Protein AF-A0A960XLZ8-F1 (afdb_monomer)

Radius of gyration: 23.91 Å; Cα contacts (8 Å, |Δi|>4): 754; chains: 1; bounding box: 74×66×58 Å

Nearest PDB structures (foldseek):
  7px8-assembly1_C  TM=4.935E-01  e=8.554E-04  Sus scrofa domesticus
  5c2v-assembly1_B  TM=5.092E-01  e=7.680E-04  Candidatus Kuenenia stuttgartensis
  7px8-assembly1_A  TM=4.301E-01  e=1.182E-03  Sus scrofa domesticus
  9dtq-assembly1_B  TM=4.107E-01  e=1.951E-02  Homo sapiens
  8qcb-assembly1_D  TM=5.515E-01  e=1.537E+00  Saccharomyces cerevisiae

Sequence (310 aa):
MVTKGRYPTGHTGFRRVPVRTCLVIGVGLAGFMADGGVGEVEAFGPEQAMAVETQVTSGPGGRILTNMGVWSPDGEWIVYDVRSDPAGSVFDGTQIARVNVRTREVQGLYESRDGACCGVATYHPLRDRVVFIHGPEHPTADWSYAAAHRRGVWVDVGNASVAVNLDARDLTSPFTPGALRGGSHVHVYSPDGGMLSFTYEDDVLGRFAAAGPDHDLNQRNVGVSVPCGPVRVSPDHPRNHSGEWFTVLVTRTTSQPRPGSDDIIRACEEGWVGTNGYVRPDGTRQQRALAFQGTVLTQDGRAVTEVFMV

Structure (mmCIF, N/CA/C/O backbone):
data_AF-A0A960XLZ8-F1
#
_entry.id   AF-A0A960XLZ8-F1
#
loop_
_atom_site.group_PDB
_atom_site.id
_atom_site.type_symbol
_atom_site.label_atom_id
_atom_site.label_alt_id
_atom_site.label_comp_id
_atom_site.label_asym_id
_atom_site.label_entity_id
_atom_site.label_seq_id
_atom_site.pdbx_PDB_ins_code
_atom_site.Cartn_x
_atom_site.Cartn_y
_atom_site.Cartn_z
_atom_site.occupancy
_atom_site.B_iso_or_equiv
_atom_site.auth_seq_id
_atom_site.auth_comp_id
_atom_site.auth_asym_id
_atom_site.auth_atom_id
_atom_site.pdbx_PDB_model_num
ATOM 1 N N . MET A 1 1 ? -35.371 14.256 -35.757 1.00 25.06 1 MET A N 1
ATOM 2 C CA . MET A 1 1 ? -35.320 15.458 -36.617 1.00 25.06 1 MET A CA 1
ATOM 3 C C . MET A 1 1 ? -35.419 16.666 -35.688 1.00 25.06 1 MET A C 1
ATOM 5 O O . MET A 1 1 ? -36.387 16.697 -34.953 1.00 25.06 1 MET A O 1
ATOM 9 N N . VAL A 1 2 ? -34.356 17.496 -35.634 1.00 24.31 2 VAL A N 1
ATOM 10 C CA . VAL A 1 2 ? -34.231 18.934 -35.238 1.00 24.31 2 VAL A CA 1
ATOM 11 C C . VAL A 1 2 ? -35.217 19.444 -34.151 1.00 24.31 2 VAL A C 1
ATOM 13 O O . VAL A 1 2 ? -36.415 19.321 -34.318 1.00 24.31 2 VAL A O 1
ATOM 16 N N . THR A 1 3 ? -34.808 20.041 -33.022 1.00 23.88 3 THR A N 1
ATOM 17 C CA . THR A 1 3 ? -34.285 21.425 -32.956 1.00 23.88 3 THR A CA 1
ATOM 18 C C . THR A 1 3 ? -33.714 21.817 -31.587 1.00 23.88 3 THR A C 1
ATOM 20 O O . THR A 1 3 ? -34.293 21.533 -30.544 1.00 23.88 3 THR A O 1
ATOM 23 N N . LYS A 1 4 ? -32.615 22.587 -31.642 1.00 26.73 4 LYS A N 1
ATOM 24 C CA . LYS A 1 4 ? -32.086 23.483 -30.599 1.00 26.73 4 LYS A CA 1
ATOM 25 C C . LYS A 1 4 ? -33.107 24.569 -30.221 1.00 26.73 4 LYS A C 1
ATOM 27 O O . LYS A 1 4 ? -33.692 25.177 -31.111 1.00 26.73 4 LYS A O 1
ATOM 32 N N . GLY A 1 5 ? -33.175 24.908 -28.934 1.00 23.47 5 GLY A N 1
ATOM 33 C CA . GLY A 1 5 ? -33.724 26.166 -28.415 1.00 23.47 5 GLY A CA 1
ATOM 34 C C . GLY A 1 5 ? -32.698 26.853 -27.508 1.00 23.47 5 GLY A C 1
ATOM 35 O O . GLY A 1 5 ? -31.975 26.181 -26.777 1.00 23.47 5 GLY A O 1
ATOM 36 N N . ARG A 1 6 ? -32.582 28.182 -27.605 1.00 24.02 6 ARG A N 1
ATOM 37 C CA . ARG A 1 6 ? -31.581 29.031 -26.934 1.00 24.02 6 ARG A CA 1
ATOM 38 C C . ARG A 1 6 ? -32.282 30.062 -26.030 1.00 24.02 6 ARG A C 1
ATOM 40 O O . ARG A 1 6 ? -33.241 30.671 -26.487 1.00 24.02 6 ARG A O 1
ATOM 47 N N . TYR A 1 7 ? -31.651 30.313 -24.870 1.00 28.20 7 TYR A N 1
ATOM 48 C CA . TYR A 1 7 ? -31.674 31.510 -23.988 1.00 28.20 7 TYR A CA 1
ATOM 49 C C . TYR A 1 7 ? -32.925 31.794 -23.118 1.00 28.20 7 TYR A C 1
ATOM 51 O O . TYR A 1 7 ? -34.007 31.380 -23.516 1.00 28.20 7 TYR A O 1
ATOM 59 N N . PRO A 1 8 ? -32.809 32.482 -21.942 1.00 32.25 8 PRO A N 1
ATOM 60 C CA . PRO A 1 8 ? -31.842 33.555 -21.643 1.00 32.25 8 PRO A CA 1
ATOM 61 C C . PRO A 1 8 ? -31.127 33.577 -20.271 1.00 32.25 8 PRO A C 1
ATOM 63 O O . PRO A 1 8 ? -31.418 32.844 -19.334 1.00 32.25 8 PRO A O 1
ATOM 66 N N . THR A 1 9 ? -30.141 34.476 -20.227 1.00 34.72 9 THR A N 1
ATOM 67 C CA . THR A 1 9 ? -29.293 34.926 -19.116 1.00 34.72 9 THR A CA 1
ATOM 68 C C . THR A 1 9 ? -30.073 35.634 -18.007 1.00 34.72 9 THR A C 1
ATOM 70 O O . THR A 1 9 ? -30.822 36.569 -18.287 1.00 34.72 9 THR A O 1
ATOM 73 N N . GLY A 1 10 ? -29.809 35.270 -16.751 1.00 26.00 10 GLY A N 1
ATOM 74 C CA . GLY A 1 10 ? -30.270 35.985 -15.562 1.00 26.00 10 GLY A CA 1
ATOM 75 C C . GLY A 1 10 ? -29.223 35.911 -14.451 1.00 26.00 10 GLY A C 1
ATOM 76 O O . GLY A 1 10 ? -28.691 34.843 -14.162 1.00 26.00 10 GLY A O 1
ATOM 77 N N . HIS A 1 11 ? -28.894 37.067 -13.881 1.00 31.14 11 HIS A N 1
ATOM 78 C CA . HIS A 1 11 ? -27.939 37.249 -12.794 1.00 31.14 11 HIS A CA 1
ATOM 79 C C . HIS A 1 11 ? -28.276 36.409 -11.555 1.00 31.14 11 HIS A C 1
ATOM 81 O O . HIS A 1 11 ? -29.372 36.519 -11.012 1.00 31.14 11 HIS A O 1
ATOM 87 N N . THR A 1 12 ? -27.288 35.693 -11.018 1.00 27.23 12 THR A N 1
ATOM 88 C CA . THR A 1 12 ? -27.299 35.236 -9.623 1.00 27.23 12 THR A CA 1
ATOM 89 C C . THR A 1 12 ? -25.954 35.548 -8.988 1.00 27.23 12 THR A C 1
ATOM 91 O O . THR A 1 12 ? -24.918 35.028 -9.403 1.00 27.23 12 THR A O 1
ATOM 94 N N . GLY A 1 13 ? -25.971 36.431 -7.989 1.00 24.86 13 GLY A N 1
ATOM 95 C CA . GLY A 1 13 ? -24.827 36.685 -7.127 1.00 24.86 13 GLY A CA 1
ATOM 96 C C . GLY A 1 13 ? -24.427 35.404 -6.402 1.00 24.86 13 GLY A C 1
ATOM 97 O O . GLY A 1 13 ? -25.244 34.774 -5.731 1.00 24.86 13 GLY A O 1
ATOM 98 N N . PHE A 1 14 ? -23.164 35.013 -6.539 1.00 22.25 14 PHE A N 1
ATOM 99 C CA . PHE A 1 14 ? -22.608 33.886 -5.807 1.00 22.25 14 PHE A CA 1
ATOM 100 C C . PHE A 1 14 ? -22.450 34.267 -4.332 1.00 22.25 14 PHE A C 1
ATOM 102 O O . PHE A 1 14 ? -21.520 34.977 -3.950 1.00 22.25 14 PHE A O 1
ATOM 109 N N . ARG A 1 15 ? -23.350 33.771 -3.479 1.00 23.59 15 ARG A N 1
ATOM 110 C CA . ARG A 1 15 ? -23.060 33.615 -2.050 1.00 23.59 15 ARG A CA 1
ATOM 111 C C . ARG A 1 15 ? -22.129 32.413 -1.893 1.00 23.59 15 ARG A C 1
ATOM 113 O O . ARG A 1 15 ? -22.510 31.294 -2.224 1.00 23.59 15 ARG A O 1
ATOM 120 N N . ARG A 1 16 ? -20.921 32.634 -1.363 1.00 22.44 16 ARG A N 1
ATOM 121 C CA . ARG A 1 16 ? -20.072 31.556 -0.833 1.00 22.44 16 ARG A CA 1
ATOM 122 C C . ARG A 1 16 ? -20.819 30.874 0.314 1.00 22.44 16 ARG A C 1
ATOM 124 O O . ARG A 1 16 ? -21.018 31.482 1.362 1.00 22.44 16 ARG A O 1
ATOM 131 N N . VAL A 1 17 ? -21.215 29.623 0.111 1.00 24.52 17 VAL A N 1
ATOM 132 C CA . VAL A 1 17 ? -21.598 28.711 1.192 1.00 24.52 17 VAL A CA 1
ATOM 133 C C . VAL A 1 17 ? -20.309 28.021 1.659 1.00 24.52 17 VAL A C 1
ATOM 135 O O . VAL A 1 17 ? -19.602 27.469 0.815 1.00 24.52 17 VAL A O 1
ATOM 138 N N . PRO A 1 18 ? -19.935 28.076 2.949 1.00 25.28 18 PRO A N 1
ATOM 139 C CA . PRO A 1 18 ? -18.777 27.340 3.441 1.00 25.28 18 PRO A CA 1
ATOM 140 C C . PRO A 1 18 ? -19.060 25.836 3.346 1.00 25.28 18 PRO A C 1
ATOM 142 O O . PRO A 1 18 ? -19.982 25.331 3.985 1.00 25.28 18 PRO A O 1
ATOM 145 N N . VAL A 1 19 ? -18.271 25.127 2.538 1.00 27.30 19 VAL A N 1
ATOM 146 C CA . VAL A 1 19 ? -18.329 23.666 2.419 1.00 27.30 19 VAL A CA 1
ATOM 147 C C . VAL A 1 19 ? -17.777 23.068 3.715 1.00 27.30 19 VAL A C 1
ATOM 149 O O . VAL A 1 19 ? -16.572 23.083 3.958 1.00 27.30 19 VAL A O 1
ATOM 152 N N . ARG A 1 20 ? -18.667 22.581 4.583 1.00 34.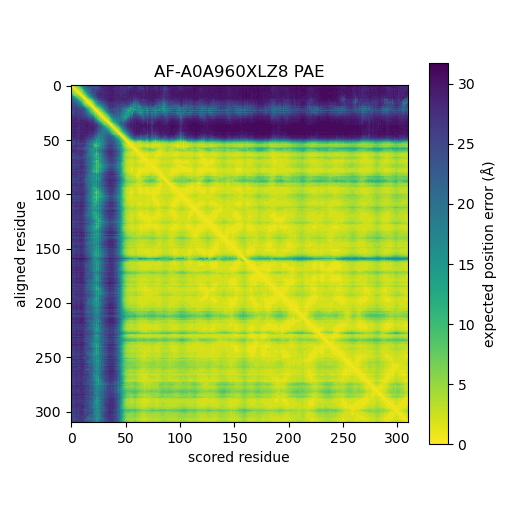19 20 ARG A N 1
ATOM 153 C CA . ARG A 1 20 ? -18.315 21.644 5.658 1.00 34.19 20 ARG A CA 1
ATOM 154 C C . ARG A 1 20 ? -18.283 20.258 5.026 1.00 34.19 20 ARG A C 1
ATOM 156 O O . ARG A 1 20 ? -19.268 19.856 4.420 1.00 34.19 20 ARG A O 1
ATOM 163 N N . THR A 1 21 ? -17.148 19.578 5.111 1.00 38.94 21 THR A N 1
ATOM 164 C CA . THR A 1 21 ? -16.956 18.270 4.467 1.00 38.94 21 THR A CA 1
ATOM 165 C C . THR A 1 21 ? -17.162 17.177 5.497 1.00 38.94 21 THR A C 1
ATOM 167 O O . THR A 1 21 ? -16.661 17.284 6.617 1.00 38.94 21 THR A O 1
ATOM 170 N N . CYS A 1 22 ? -17.940 16.164 5.131 1.00 37.62 22 CYS A N 1
ATOM 171 C CA . CYS A 1 22 ? -18.462 15.150 6.037 1.00 37.62 22 CYS A CA 1
ATOM 172 C C . CYS A 1 22 ? -18.197 13.761 5.457 1.00 37.62 22 CYS A C 1
ATOM 174 O O . CYS A 1 22 ? -18.314 13.573 4.248 1.00 37.62 22 CYS A O 1
ATOM 176 N N . LEU A 1 23 ? -17.882 12.790 6.318 1.00 38.59 23 LEU A N 1
ATOM 177 C CA . LEU A 1 23 ? -17.949 11.386 5.933 1.00 38.59 23 LEU A CA 1
ATOM 178 C C . LEU A 1 23 ? -19.404 10.911 6.020 1.00 38.59 23 LEU A C 1
ATOM 180 O O . LEU A 1 23 ? -20.055 11.075 7.056 1.00 38.59 23 LEU A O 1
ATOM 184 N N . VAL A 1 24 ? -19.872 10.331 4.922 1.00 40.22 24 VAL A N 1
ATOM 185 C CA . VAL A 1 24 ? -21.252 9.927 4.660 1.00 40.22 24 VAL A CA 1
ATOM 186 C C . VAL A 1 24 ? -21.293 8.411 4.527 1.00 40.22 24 VAL A C 1
ATOM 188 O O . VAL A 1 24 ? -20.592 7.855 3.684 1.00 40.22 24 VAL A O 1
ATOM 191 N N . ILE A 1 25 ? -22.086 7.733 5.358 1.00 40.25 25 ILE A N 1
ATOM 192 C CA . ILE A 1 25 ? -22.261 6.274 5.290 1.00 40.25 25 ILE A CA 1
ATOM 193 C C . ILE A 1 25 ? -23.756 5.963 5.258 1.00 40.25 25 ILE A C 1
ATOM 195 O O . ILE A 1 25 ? -24.519 6.455 6.093 1.00 40.25 25 ILE A O 1
ATOM 199 N N . GLY A 1 26 ? -24.170 5.123 4.308 1.00 32.78 26 GLY A N 1
ATOM 200 C CA . GLY A 1 26 ? -25.469 4.457 4.342 1.00 32.78 26 GLY A CA 1
ATOM 201 C C . GLY A 1 26 ? -25.351 3.160 5.138 1.00 32.78 26 GLY A C 1
ATOM 202 O O . GLY A 1 26 ? -24.653 2.244 4.711 1.00 32.78 26 GLY A O 1
ATOM 203 N N . VAL A 1 27 ? -26.008 3.076 6.296 1.00 3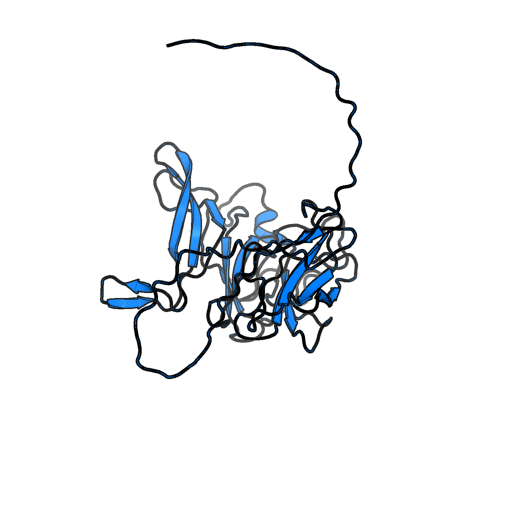7.44 27 VAL A N 1
ATOM 204 C CA . VAL A 1 27 ? -26.083 1.840 7.090 1.00 37.44 27 VAL A CA 1
ATOM 205 C C . VAL A 1 27 ? -27.446 1.197 6.849 1.00 37.44 27 VAL A C 1
ATOM 207 O O . VAL A 1 27 ? -28.471 1.736 7.258 1.00 37.44 27 VAL A O 1
ATOM 210 N N . GLY A 1 28 ? -27.470 0.043 6.180 1.00 30.47 28 GLY A N 1
ATOM 211 C CA . GLY A 1 28 ? -28.659 -0.805 6.102 1.00 30.47 28 GLY A CA 1
ATOM 212 C C . GLY A 1 28 ? -28.744 -1.696 7.340 1.00 30.47 28 GLY A C 1
ATOM 213 O O . GLY A 1 28 ? -27.946 -2.617 7.488 1.00 30.47 28 GLY A O 1
ATOM 214 N N . LEU A 1 29 ? -29.691 -1.429 8.241 1.00 32.53 29 LEU A N 1
ATOM 215 C CA . LEU A 1 29 ? -30.004 -2.314 9.366 1.00 32.53 29 LEU A CA 1
ATOM 216 C C . LEU A 1 29 ? -31.011 -3.375 8.903 1.00 32.53 29 LEU A C 1
ATOM 218 O O . LEU A 1 29 ? -32.193 -3.081 8.764 1.00 32.53 29 LEU A O 1
ATOM 222 N N . ALA A 1 30 ? -30.560 -4.612 8.691 1.00 32.47 30 ALA A N 1
ATOM 223 C CA . ALA A 1 30 ? -31.458 -5.762 8.616 1.00 32.47 30 ALA A CA 1
ATOM 224 C C . ALA A 1 30 ? -31.661 -6.307 10.039 1.00 32.47 30 ALA A C 1
ATOM 226 O O . ALA A 1 30 ? -30.771 -6.945 10.601 1.00 32.47 30 ALA A O 1
ATOM 227 N N . GLY A 1 31 ? -32.804 -6.002 10.655 1.00 29.36 31 GLY A N 1
ATOM 228 C CA . GLY A 1 31 ? -33.184 -6.566 11.949 1.00 29.36 31 GLY A CA 1
ATOM 229 C C . GLY A 1 31 ? -33.672 -8.005 11.788 1.00 29.36 31 GLY A C 1
ATOM 230 O O . GLY A 1 31 ? -34.661 -8.241 11.104 1.00 29.36 31 GLY A O 1
ATOM 231 N N . PHE A 1 32 ? -33.003 -8.962 12.430 1.00 30.61 32 PHE A N 1
ATOM 232 C CA . PHE A 1 32 ? -33.540 -10.308 12.633 1.00 30.61 32 PHE A CA 1
ATOM 233 C C . PHE A 1 32 ? -34.322 -10.326 13.951 1.00 30.61 32 PHE A C 1
ATOM 235 O O . PHE A 1 32 ? -33.722 -10.237 15.021 1.00 30.61 32 PHE A O 1
ATOM 242 N N . MET A 1 33 ? -35.650 -10.448 13.884 1.00 28.92 33 MET A N 1
ATOM 243 C CA . MET A 1 33 ? -36.434 -10.943 15.017 1.00 28.92 33 MET A CA 1
ATOM 244 C C . MET A 1 33 ? -36.526 -12.463 14.907 1.00 28.92 33 MET A C 1
ATOM 246 O O . MET A 1 33 ? -36.991 -12.994 13.901 1.00 28.92 33 MET A O 1
ATOM 250 N N . ALA A 1 34 ? -36.064 -13.152 15.944 1.00 38.72 34 ALA A N 1
ATOM 251 C CA . ALA A 1 34 ? -36.402 -14.544 16.172 1.00 38.72 34 ALA A CA 1
ATOM 252 C C . ALA A 1 34 ? -37.741 -14.575 16.911 1.00 38.72 34 ALA A C 1
ATOM 254 O O . ALA A 1 34 ? -37.811 -14.086 18.036 1.00 38.72 34 ALA A O 1
ATOM 255 N N . ASP A 1 35 ? -38.768 -15.166 16.306 1.00 34.12 35 ASP A N 1
ATOM 256 C CA . ASP A 1 35 ? -39.859 -15.732 17.088 1.00 34.12 35 ASP A CA 1
ATOM 257 C C . ASP A 1 35 ? -40.371 -17.024 16.450 1.00 34.12 35 ASP A C 1
ATOM 259 O O . ASP A 1 35 ? -40.477 -17.155 15.228 1.00 34.12 35 ASP A O 1
ATOM 263 N N . GLY A 1 36 ? -40.587 -18.022 17.302 1.00 40.56 36 GLY A N 1
ATOM 264 C CA . GLY A 1 36 ? -41.025 -19.354 16.920 1.00 40.56 36 GLY A CA 1
ATOM 265 C C . GLY A 1 36 ? -42.544 -19.414 16.845 1.00 40.56 36 GLY A C 1
ATOM 266 O O . GLY A 1 36 ? -43.224 -19.199 17.842 1.00 40.56 36 GLY A O 1
ATOM 267 N N . GLY A 1 37 ? -43.083 -19.775 15.684 1.00 32.84 37 GLY A N 1
ATOM 268 C CA . GLY A 1 37 ? -44.512 -20.018 15.528 1.00 32.84 37 GLY A CA 1
ATOM 269 C C . GLY A 1 37 ? -44.870 -20.365 14.091 1.00 32.84 37 GLY A C 1
ATOM 270 O O . GLY A 1 37 ? -44.627 -19.592 13.174 1.00 32.84 37 GLY A O 1
ATOM 271 N N . VAL A 1 38 ? -45.437 -21.551 13.891 1.00 43.22 38 VAL A N 1
ATOM 272 C CA . VAL A 1 38 ? -46.053 -21.969 12.626 1.00 43.22 38 VAL A CA 1
ATOM 273 C C . VAL A 1 38 ? -47.389 -21.242 12.459 1.00 43.22 38 VAL A C 1
ATOM 275 O O . VAL A 1 38 ? -48.343 -21.543 13.172 1.00 43.22 38 VAL A O 1
ATOM 278 N N . GLY A 1 39 ? -47.459 -20.306 11.513 1.00 32.28 39 GLY A N 1
ATOM 279 C CA . GLY A 1 39 ? -48.687 -19.620 11.108 1.00 32.28 39 GLY A CA 1
ATOM 280 C C . GLY A 1 39 ? -48.416 -18.652 9.956 1.00 32.28 39 GLY A C 1
ATOM 281 O O . GLY A 1 39 ? -47.468 -17.889 10.037 1.00 32.28 39 GLY A O 1
ATOM 282 N N . GLU A 1 40 ? -49.207 -18.786 8.888 1.00 34.12 40 GLU A N 1
ATOM 283 C CA . GLU A 1 40 ? -49.380 -17.926 7.699 1.00 34.12 40 GLU A CA 1
ATOM 284 C C . GLU A 1 40 ? -48.242 -16.987 7.246 1.00 34.12 40 GLU A C 1
ATOM 286 O O . GLU A 1 40 ? -47.818 -16.058 7.923 1.00 34.12 40 GLU A O 1
ATOM 291 N N . VAL A 1 41 ? -47.830 -17.184 5.990 1.00 37.09 41 VAL A N 1
ATOM 292 C CA . VAL A 1 41 ? -46.997 -16.260 5.210 1.00 37.09 41 VAL A CA 1
ATOM 293 C C . VAL A 1 41 ? -47.742 -14.931 5.031 1.00 37.09 41 VAL A C 1
ATOM 295 O O . VAL A 1 41 ? -48.488 -14.747 4.069 1.00 37.09 41 VAL A O 1
ATOM 298 N N . GLU A 1 42 ? -47.538 -13.992 5.952 1.00 34.53 42 GLU A N 1
ATOM 299 C CA . GLU A 1 42 ? -47.821 -12.585 5.693 1.00 34.53 42 GLU A CA 1
ATOM 300 C C . GLU A 1 42 ? -46.830 -12.078 4.641 1.00 34.53 42 GLU A C 1
ATOM 302 O O . GLU A 1 42 ? -45.606 -12.173 4.777 1.00 34.53 42 GLU A O 1
ATOM 307 N N . ALA A 1 43 ? -47.375 -11.577 3.536 1.00 36.75 43 ALA A N 1
ATOM 308 C CA . ALA A 1 43 ? -46.608 -10.931 2.491 1.00 36.75 43 ALA A CA 1
ATOM 309 C C . ALA A 1 43 ? -45.997 -9.638 3.048 1.00 36.75 43 ALA A C 1
ATOM 311 O O . ALA A 1 43 ? -46.663 -8.606 3.118 1.00 36.75 43 ALA A O 1
ATOM 312 N N . PHE A 1 44 ? -44.719 -9.688 3.427 1.00 38.91 44 PHE A N 1
ATOM 313 C CA . PHE A 1 44 ? -43.929 -8.490 3.687 1.00 38.91 44 PHE A CA 1
ATOM 314 C C . PHE A 1 44 ? -43.892 -7.646 2.404 1.00 38.91 44 PHE A C 1
ATOM 316 O O . PHE A 1 44 ? -43.293 -8.033 1.398 1.00 38.91 44 PHE A O 1
ATOM 323 N N . GLY A 1 45 ? -44.595 -6.511 2.422 1.00 38.97 45 GLY A N 1
ATOM 324 C CA . GLY A 1 45 ? -44.559 -5.518 1.351 1.00 38.97 45 GLY A CA 1
ATOM 325 C C . GLY A 1 45 ? -43.150 -4.936 1.171 1.00 38.97 45 GLY A C 1
ATOM 326 O O . GLY A 1 45 ? -42.316 -5.043 2.072 1.00 38.97 45 GLY A O 1
ATOM 327 N N . PRO A 1 46 ? -42.852 -4.306 0.020 1.00 42.97 46 PRO A N 1
ATOM 328 C CA . PRO A 1 46 ? -41.534 -3.767 -0.259 1.00 42.97 46 PRO A CA 1
ATOM 329 C C . PRO A 1 46 ? -41.390 -2.423 0.456 1.00 42.97 46 PRO A C 1
ATOM 331 O O . PRO A 1 46 ? -41.388 -1.368 -0.172 1.00 42.97 46 PRO A O 1
ATOM 334 N N . GLU A 1 47 ? -41.268 -2.436 1.778 1.00 47.59 47 GLU A N 1
ATOM 335 C CA . GLU A 1 47 ? -40.692 -1.298 2.477 1.00 47.59 47 GLU A CA 1
ATOM 336 C C . GLU A 1 47 ? -39.176 -1.415 2.299 1.00 47.59 47 GLU A C 1
ATOM 338 O O . GLU A 1 47 ? -38.445 -1.962 3.123 1.00 47.59 47 GLU A O 1
ATOM 343 N N . GLN A 1 48 ? -38.692 -0.961 1.137 1.00 50.94 48 GLN A N 1
ATOM 344 C CA . GLN A 1 48 ? -37.300 -0.555 1.010 1.00 50.94 48 GLN A CA 1
ATOM 345 C C . GLN A 1 48 ? -37.096 0.526 2.064 1.00 50.94 48 GLN A C 1
ATOM 347 O O . GLN A 1 48 ? -37.441 1.684 1.835 1.00 50.94 48 GLN A O 1
ATOM 352 N N . ALA A 1 49 ? -36.590 0.137 3.235 1.00 57.38 49 ALA A N 1
ATOM 353 C CA . ALA A 1 49 ? -36.102 1.073 4.225 1.00 57.38 49 ALA A CA 1
ATOM 354 C C . ALA A 1 49 ? -35.135 2.000 3.488 1.00 57.38 49 ALA A C 1
ATOM 356 O O . ALA A 1 49 ? -34.054 1.577 3.068 1.00 57.38 49 ALA A O 1
ATOM 357 N N . MET A 1 50 ? -35.571 3.235 3.230 1.00 57.44 50 MET A N 1
ATOM 358 C CA . MET A 1 50 ? -34.725 4.233 2.602 1.00 57.44 50 MET A CA 1
ATOM 359 C C . MET A 1 50 ? -33.512 4.374 3.509 1.00 57.44 50 MET A C 1
ATOM 361 O O . MET A 1 50 ? -33.650 4.802 4.654 1.00 57.44 50 MET A O 1
ATOM 365 N N . ALA A 1 51 ? -32.344 3.946 3.031 1.00 72.38 51 ALA A N 1
ATOM 366 C CA . ALA A 1 51 ? -31.114 4.070 3.790 1.00 72.38 51 ALA A CA 1
ATOM 367 C C . ALA A 1 51 ? -30.927 5.553 4.128 1.00 72.38 51 ALA A C 1
ATOM 369 O O . ALA A 1 51 ? -30.720 6.381 3.240 1.00 72.38 51 ALA A O 1
ATOM 370 N N . VAL A 1 52 ? -31.076 5.896 5.407 1.00 84.44 52 VAL A N 1
ATOM 371 C CA . VAL A 1 52 ? -30.881 7.265 5.873 1.00 84.44 52 VAL A CA 1
ATOM 372 C C . VAL A 1 52 ? -29.383 7.499 5.949 1.00 84.44 52 VAL A C 1
ATOM 374 O O . VAL A 1 52 ? -28.673 6.884 6.747 1.00 84.44 52 VAL A O 1
ATOM 377 N N . GLU A 1 53 ? -28.905 8.392 5.095 1.00 87.50 53 GLU A N 1
ATOM 378 C CA . GLU A 1 53 ? -27.545 8.897 5.157 1.00 87.50 53 GLU A CA 1
ATOM 379 C C . GLU A 1 53 ? -27.269 9.489 6.544 1.00 87.50 53 GLU A C 1
ATOM 381 O O . GLU A 1 53 ? -27.973 10.388 7.008 1.00 87.50 53 GLU A O 1
ATOM 386 N N . THR A 1 54 ? -26.235 8.975 7.213 1.00 89.75 54 THR A N 1
ATOM 387 C CA . THR A 1 54 ? -25.839 9.455 8.536 1.00 89.75 54 THR A CA 1
ATOM 388 C C . THR A 1 54 ? -24.437 10.040 8.488 1.00 89.75 54 THR A C 1
ATOM 390 O O . THR A 1 54 ? -23.469 9.372 8.126 1.00 89.75 54 THR A O 1
ATOM 393 N N . GLN A 1 55 ? -24.320 11.294 8.919 1.00 91.06 55 GLN A N 1
ATOM 394 C CA . GLN A 1 55 ? -23.034 11.928 9.170 1.00 91.06 55 GLN A CA 1
ATOM 395 C C . GLN A 1 55 ? -22.470 11.444 10.514 1.00 91.06 55 GLN A C 1
ATOM 397 O O . GLN A 1 55 ? -23.082 11.656 11.565 1.00 91.06 55 GLN A O 1
ATOM 402 N N . VAL A 1 56 ? -21.284 10.830 10.485 1.00 94.94 56 VAL A N 1
ATOM 403 C CA . VAL A 1 56 ? -20.633 10.260 11.685 1.00 94.94 56 VAL A CA 1
ATOM 404 C C . VAL A 1 56 ? -19.460 11.089 12.209 1.00 94.94 56 VAL A C 1
ATOM 406 O O . VAL A 1 56 ? -19.121 10.986 13.382 1.00 94.94 56 VAL A O 1
ATOM 409 N N . THR A 1 57 ? -18.866 11.956 11.385 1.00 93.62 57 THR A N 1
ATOM 410 C CA . THR A 1 57 ? -17.778 12.863 11.788 1.00 93.62 57 THR A CA 1
ATOM 411 C C . THR A 1 57 ? -18.112 14.314 11.470 1.00 93.62 57 THR A C 1
ATOM 413 O O . THR A 1 57 ? -18.956 14.620 10.627 1.00 93.62 57 THR A O 1
ATOM 416 N N . SER A 1 58 ? -17.445 15.243 12.153 1.00 90.38 58 SER A N 1
ATOM 417 C CA . SER A 1 58 ? -17.537 16.678 11.882 1.00 90.38 58 SER A CA 1
ATOM 418 C C . SER A 1 58 ? -16.198 17.364 12.167 1.00 90.38 58 SER A C 1
ATOM 420 O O . SER A 1 58 ? -15.330 16.783 12.824 1.00 90.38 58 SER A O 1
ATOM 422 N N . GLY A 1 59 ? -16.015 18.582 11.653 1.00 86.25 59 GLY A N 1
ATOM 423 C CA . GLY A 1 59 ? -14.831 19.414 11.890 1.00 86.25 59 GLY A CA 1
ATOM 424 C C . GLY A 1 59 ? -14.148 19.892 10.602 1.00 86.25 59 GLY A C 1
ATOM 425 O O . GLY A 1 59 ? -14.585 19.537 9.508 1.00 86.25 59 GLY A O 1
ATOM 426 N N . PRO A 1 60 ? -13.105 20.733 10.716 1.00 85.06 60 PRO A N 1
ATOM 427 C CA . PRO A 1 60 ? -12.321 21.204 9.571 1.00 85.06 60 PRO A CA 1
ATOM 428 C C . PRO A 1 60 ? -11.423 20.092 9.009 1.00 85.06 60 PRO A C 1
ATOM 430 O O . PRO A 1 60 ? -11.041 19.189 9.753 1.00 85.06 60 PRO A O 1
ATOM 433 N N . GLY A 1 61 ? -11.076 20.172 7.721 1.00 86.69 61 GLY A N 1
ATOM 434 C CA . GLY A 1 61 ? -10.230 19.196 7.019 1.00 86.69 61 GLY A CA 1
ATOM 435 C C . GLY A 1 61 ? -10.989 18.012 6.402 1.00 86.69 61 GLY A C 1
ATOM 436 O O . GLY A 1 61 ? -12.165 17.777 6.694 1.00 86.69 61 GLY A O 1
ATOM 437 N N . GLY A 1 62 ? -10.317 17.265 5.531 1.00 92.81 62 GLY A N 1
ATOM 438 C CA . GLY A 1 62 ? -10.823 16.030 4.932 1.00 92.81 62 GLY A CA 1
ATOM 439 C C . GLY A 1 62 ? -10.748 14.846 5.899 1.00 92.81 62 GLY A C 1
ATOM 440 O O . GLY A 1 62 ? -9.841 14.779 6.725 1.00 92.81 62 GLY A O 1
ATOM 441 N N . ARG A 1 63 ? -11.710 13.919 5.802 1.00 95.75 63 ARG A N 1
ATOM 442 C CA . ARG A 1 63 ? -11.635 12.563 6.378 1.00 95.75 63 ARG A CA 1
ATOM 443 C C . ARG A 1 63 ? -11.634 11.597 5.207 1.00 95.75 63 ARG A C 1
ATOM 445 O O . ARG A 1 63 ? -12.695 11.295 4.663 1.00 95.75 63 ARG A O 1
ATOM 452 N N . ILE A 1 64 ? -10.447 11.221 4.760 1.00 96.31 64 ILE A N 1
ATOM 453 C CA . ILE A 1 64 ? -10.270 10.516 3.499 1.00 96.31 64 ILE A CA 1
ATOM 454 C C . ILE A 1 64 ? -10.299 9.023 3.761 1.00 96.31 64 ILE A C 1
ATOM 456 O O . ILE A 1 64 ? -9.515 8.491 4.547 1.00 96.31 64 ILE A O 1
ATOM 460 N N . LEU A 1 65 ? -11.246 8.365 3.102 1.00 97.06 65 LEU A N 1
ATOM 461 C CA . LEU A 1 65 ? -11.296 6.919 3.039 1.00 97.06 65 LEU A CA 1
ATOM 462 C C . LEU A 1 65 ? -10.425 6.434 1.893 1.00 97.06 65 LEU A C 1
ATOM 464 O O . LEU A 1 65 ? -10.509 6.939 0.773 1.00 97.06 65 LEU A O 1
ATOM 468 N N . THR A 1 66 ? -9.653 5.393 2.170 1.00 95.81 66 THR A N 1
ATOM 469 C CA . THR A 1 66 ? -9.089 4.553 1.120 1.00 95.81 66 THR A CA 1
ATOM 470 C C . THR A 1 66 ? -10.229 3.895 0.341 1.00 95.81 66 THR A C 1
ATOM 472 O O . THR A 1 66 ? -11.323 3.676 0.863 1.00 95.81 66 THR A O 1
ATOM 475 N N . ASN A 1 67 ? -9.980 3.560 -0.921 1.00 93.12 67 ASN A N 1
ATOM 476 C CA . ASN A 1 67 ? -10.962 2.962 -1.827 1.00 93.12 67 ASN A CA 1
ATOM 477 C C . ASN A 1 67 ? -11.558 1.631 -1.327 1.00 93.12 67 ASN A C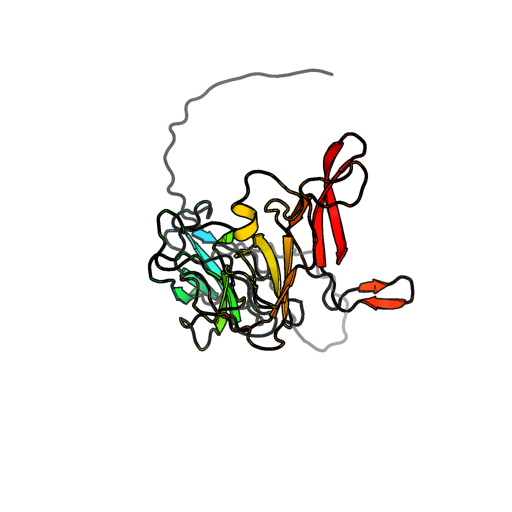 1
ATOM 479 O O . ASN A 1 67 ? -12.609 1.222 -1.818 1.00 93.12 67 ASN A O 1
ATOM 483 N N . MET A 1 68 ? -10.913 0.948 -0.375 1.00 95.19 68 MET A N 1
ATOM 484 C CA . MET A 1 68 ? -11.389 -0.313 0.189 1.00 95.19 68 MET A CA 1
ATOM 485 C C . MET A 1 68 ? -10.830 -0.585 1.590 1.00 95.19 68 MET A C 1
ATOM 487 O O . MET A 1 68 ? -9.895 0.071 2.041 1.00 95.19 68 MET A O 1
ATOM 491 N N . GLY A 1 69 ? -11.396 -1.594 2.261 1.00 96.56 69 GLY A N 1
ATOM 492 C CA . GLY A 1 69 ? -10.837 -2.144 3.498 1.00 96.56 69 GLY A CA 1
ATOM 493 C C . GLY A 1 69 ? -10.860 -1.182 4.684 1.00 96.56 69 GLY A C 1
ATOM 494 O O . GLY A 1 69 ? -9.982 -1.261 5.524 1.00 96.56 69 GLY A O 1
ATOM 495 N N . VAL A 1 70 ? -11.812 -0.252 4.760 1.00 98.25 70 VAL A N 1
ATOM 496 C CA . VAL A 1 70 ? -11.816 0.798 5.800 1.00 98.25 70 VAL A CA 1
ATOM 497 C C . VAL A 1 70 ? -12.565 0.429 7.082 1.00 98.25 70 VAL A C 1
ATOM 499 O O . VAL A 1 70 ? -12.501 1.175 8.054 1.00 98.25 70 VAL A O 1
ATOM 502 N N . TRP A 1 71 ? -13.280 -0.694 7.096 1.00 98.31 71 TRP A N 1
ATOM 503 C CA . TRP A 1 71 ? -14.075 -1.137 8.242 1.00 98.31 71 TRP A CA 1
ATOM 504 C C . TRP A 1 71 ? -13.258 -2.011 9.188 1.00 98.31 71 TRP A C 1
ATOM 506 O O . TRP A 1 71 ? -12.523 -2.887 8.732 1.00 98.31 71 TRP A O 1
ATOM 516 N N . SER A 1 72 ? -13.430 -1.812 10.494 1.00 98.44 72 SER A N 1
ATOM 517 C CA . SER A 1 72 ? -12.936 -2.750 11.502 1.00 98.44 72 SER A CA 1
ATOM 518 C C . SER A 1 72 ? -13.617 -4.121 11.374 1.00 98.44 72 SER A C 1
ATOM 520 O O . SER A 1 72 ? -14.732 -4.207 10.849 1.00 98.44 72 SER A O 1
ATOM 522 N N . PRO A 1 73 ? -12.993 -5.201 11.883 1.00 97.25 73 PRO A N 1
ATOM 523 C CA . PRO A 1 73 ? -13.555 -6.556 11.816 1.00 97.25 73 PRO A CA 1
ATOM 524 C C . PRO A 1 73 ? -14.957 -6.707 12.422 1.00 97.25 73 PRO A C 1
ATOM 526 O O . PRO A 1 73 ? -15.744 -7.527 11.960 1.00 97.25 73 PRO A O 1
ATOM 529 N N . ASP A 1 74 ? -15.266 -5.926 13.459 1.00 97.06 74 ASP A N 1
ATOM 530 C CA . ASP A 1 74 ? -16.572 -5.909 14.131 1.00 97.06 74 ASP A CA 1
ATOM 531 C C . ASP A 1 74 ? -17.628 -5.057 13.398 1.00 97.06 74 ASP A C 1
ATOM 533 O O . ASP A 1 74 ? -18.800 -5.063 13.774 1.00 97.06 74 ASP A O 1
ATOM 537 N N . GLY A 1 75 ? -17.232 -4.335 12.344 1.00 97.12 75 GLY A N 1
ATOM 538 C CA . GLY A 1 75 ? -18.101 -3.439 11.586 1.00 97.12 75 GLY A CA 1
ATOM 539 C C . GLY A 1 75 ? -18.533 -2.186 12.351 1.00 97.12 75 GLY A C 1
ATOM 540 O O . GLY A 1 75 ? -19.453 -1.497 11.911 1.00 97.12 75 GLY A O 1
ATOM 541 N N . GLU A 1 76 ? -17.912 -1.873 13.491 1.00 97.75 76 GLU A N 1
ATOM 542 C CA . GLU A 1 76 ? -18.305 -0.726 14.312 1.00 97.75 76 GLU A CA 1
ATOM 543 C C . GLU A 1 76 ? -17.487 0.534 14.033 1.00 97.75 76 GLU A C 1
ATOM 545 O O . GLU A 1 76 ? -17.962 1.640 14.299 1.00 97.75 76 GLU A O 1
ATOM 550 N N . TRP A 1 77 ? -16.285 0.393 13.475 1.00 98.50 77 TRP A N 1
ATOM 551 C CA . TRP A 1 77 ? -15.354 1.490 13.246 1.00 98.50 77 TRP A CA 1
ATOM 552 C C . TRP A 1 77 ? -14.987 1.636 11.776 1.00 98.50 77 TRP A C 1
ATOM 554 O O . TRP A 1 77 ? -14.844 0.659 11.045 1.00 98.50 77 TRP A O 1
ATOM 564 N N . ILE A 1 78 ? -14.759 2.881 11.362 1.00 98.56 78 ILE A N 1
ATOM 565 C CA . ILE A 1 78 ? -14.198 3.210 10.051 1.00 98.56 78 ILE A CA 1
ATOM 566 C C . ILE A 1 78 ? -12.915 3.997 10.240 1.00 98.56 78 ILE A C 1
ATOM 568 O O . ILE A 1 78 ? -12.928 5.027 10.917 1.00 98.56 78 ILE A O 1
ATOM 572 N N . VAL A 1 79 ? -11.832 3.536 9.618 1.00 98.62 79 VAL A N 1
ATOM 573 C CA . VAL A 1 79 ? -10.553 4.251 9.578 1.00 98.62 79 VAL A CA 1
ATOM 574 C C . VAL A 1 79 ? -10.505 5.252 8.428 1.00 98.62 79 VAL A C 1
ATOM 576 O O . VAL A 1 79 ? -11.024 5.002 7.343 1.00 98.62 79 VAL A O 1
ATOM 579 N N . TYR A 1 80 ? -9.859 6.387 8.669 1.00 98.19 80 TYR A N 1
ATOM 580 C CA . TYR A 1 80 ? -9.598 7.425 7.683 1.00 98.19 80 TYR A CA 1
ATOM 581 C C . TYR A 1 80 ? -8.281 8.143 7.993 1.00 98.19 80 TYR A C 1
ATOM 583 O O . TYR A 1 80 ? -7.784 8.120 9.124 1.00 98.19 80 TYR A O 1
ATOM 591 N N . ASP A 1 81 ? -7.739 8.827 6.991 1.00 97.38 81 ASP A N 1
ATOM 592 C CA . ASP A 1 81 ? -6.685 9.819 7.196 1.00 97.38 81 ASP A CA 1
ATOM 593 C C . ASP A 1 81 ? -7.230 11.247 7.126 1.00 97.38 81 ASP A C 1
ATOM 595 O O . ASP A 1 81 ? -8.292 11.507 6.552 1.00 97.38 81 ASP A O 1
ATOM 599 N N . VAL A 1 82 ? -6.539 12.172 7.788 1.00 95.69 82 VAL A N 1
ATOM 600 C CA . VAL A 1 82 ? -6.929 13.586 7.823 1.00 95.69 82 VAL A CA 1
ATOM 601 C C . VAL A 1 82 ? -6.145 14.363 6.777 1.00 95.69 82 VAL A C 1
ATOM 603 O O . VAL A 1 82 ? -4.939 14.184 6.670 1.00 95.69 82 VAL A O 1
ATOM 606 N N . ARG A 1 83 ? -6.805 15.272 6.055 1.00 95.12 83 ARG A N 1
ATOM 607 C CA . ARG A 1 83 ? -6.169 16.192 5.090 1.00 95.12 83 ARG A CA 1
ATOM 608 C C . ARG A 1 83 ? -6.534 17.633 5.366 1.00 95.12 83 ARG A C 1
ATOM 610 O O . ARG A 1 83 ? -7.607 17.893 5.918 1.00 95.12 83 ARG A O 1
ATOM 617 N N . SER A 1 84 ? -5.689 18.576 4.955 1.00 93.25 84 SER A N 1
ATOM 618 C CA . SER A 1 84 ? -6.057 19.994 5.050 1.00 93.25 84 SER A CA 1
ATOM 619 C C . SER A 1 84 ? -7.244 20.330 4.143 1.00 93.25 84 SER A C 1
ATOM 621 O O . SER A 1 84 ? -8.116 21.116 4.529 1.00 93.25 84 SER A O 1
ATOM 623 N N . ASP A 1 85 ? -7.324 19.688 2.973 1.00 89.94 85 ASP A N 1
ATOM 624 C CA . ASP A 1 85 ? -8.382 19.909 2.002 1.00 89.94 85 ASP A CA 1
ATOM 625 C C . ASP A 1 85 ? -9.499 18.848 2.086 1.00 89.94 85 ASP A C 1
ATOM 627 O O . ASP A 1 85 ? -9.233 17.657 2.248 1.00 89.94 85 ASP A O 1
ATOM 631 N N . PRO A 1 86 ? -10.772 19.259 1.936 1.00 86.38 86 PRO A N 1
ATOM 632 C CA . PRO A 1 86 ? -11.927 18.371 1.836 1.00 86.38 86 PRO A CA 1
ATOM 633 C C . PRO A 1 86 ? -11.798 17.162 0.915 1.00 86.38 86 PRO A C 1
ATOM 635 O O . PRO A 1 86 ? -12.293 16.089 1.246 1.00 86.38 86 PRO A O 1
ATOM 638 N N . ALA A 1 87 ? -11.199 17.362 -0.259 1.00 85.62 87 ALA A N 1
ATOM 639 C CA . ALA A 1 87 ? -11.154 16.357 -1.310 1.00 85.62 87 ALA A CA 1
ATOM 640 C C . ALA A 1 87 ? -9.977 15.387 -1.136 1.00 85.62 87 ALA A C 1
ATOM 642 O O . ALA A 1 87 ? -9.922 14.381 -1.838 1.00 85.62 87 ALA A O 1
ATOM 643 N N . GLY A 1 88 ? -9.040 15.689 -0.232 1.00 84.69 88 GLY A N 1
ATOM 644 C CA . GLY A 1 88 ? -7.788 14.956 -0.072 1.00 84.69 88 GLY A CA 1
ATOM 645 C C . GLY A 1 88 ? -6.886 15.014 -1.300 1.00 84.69 88 GLY A C 1
ATOM 646 O O . GLY A 1 88 ? -6.134 14.079 -1.567 1.00 84.69 88 GLY A O 1
ATOM 647 N N . SER A 1 89 ? -6.984 16.097 -2.071 1.00 84.62 89 SER A N 1
ATOM 648 C CA . SER A 1 89 ? -6.186 16.320 -3.276 1.00 84.62 89 SER A CA 1
ATOM 649 C C . SER A 1 89 ? -4.711 16.587 -2.972 1.00 84.62 89 SER A C 1
ATOM 651 O O . SER A 1 89 ? -3.857 16.354 -3.830 1.00 84.62 89 SER A O 1
ATOM 653 N N . VAL A 1 90 ? -4.398 17.041 -1.755 1.00 86.69 90 VAL A N 1
ATOM 654 C CA . VAL A 1 90 ? -3.029 17.290 -1.299 1.00 86.69 90 VAL A CA 1
ATOM 655 C C . VAL A 1 90 ? -2.619 16.222 -0.296 1.00 86.69 90 VAL A C 1
ATOM 657 O O . VAL A 1 90 ? -3.309 15.975 0.691 1.00 86.69 90 VAL A O 1
ATOM 660 N N . PHE A 1 91 ? -1.457 15.596 -0.507 1.00 91.25 91 PHE A N 1
ATOM 661 C CA . PHE A 1 91 ? -0.944 14.628 0.456 1.00 91.25 91 PHE A CA 1
ATOM 662 C C . PHE A 1 91 ? -0.209 15.319 1.623 1.00 91.25 91 PHE A C 1
ATOM 664 O O . PHE A 1 91 ? 1.015 15.296 1.673 1.00 91.25 91 PHE A O 1
ATOM 671 N N . ASP A 1 92 ? -0.943 15.932 2.556 1.00 94.06 92 ASP A N 1
ATOM 672 C CA . ASP A 1 92 ? -0.375 16.677 3.702 1.00 94.06 92 ASP A CA 1
ATOM 673 C C . ASP A 1 92 ? -0.843 16.186 5.084 1.00 94.06 92 ASP A C 1
ATOM 675 O O . ASP A 1 92 ? -0.631 16.840 6.105 1.00 94.06 92 ASP A O 1
ATOM 679 N N . GLY A 1 93 ? -1.497 15.027 5.111 1.00 95.25 93 GLY A N 1
ATOM 680 C CA . GLY A 1 93 ? -2.084 14.464 6.312 1.00 95.25 93 GLY A CA 1
ATOM 681 C C . GLY A 1 93 ? -1.036 13.983 7.296 1.00 95.25 93 GLY A C 1
ATOM 682 O O . GLY A 1 93 ? -0.083 13.311 6.907 1.00 95.25 93 GLY A O 1
ATOM 683 N N . THR A 1 94 ? -1.233 14.285 8.576 1.00 96.69 94 THR A N 1
ATOM 684 C CA . THR A 1 94 ? -0.353 13.819 9.656 1.00 96.69 94 THR A CA 1
ATOM 685 C C . THR A 1 94 ? -1.013 12.805 10.573 1.00 96.69 94 THR A C 1
ATOM 687 O O . THR A 1 94 ? -0.335 12.248 11.425 1.00 96.69 94 THR A O 1
ATOM 690 N N . GLN A 1 95 ? -2.309 12.527 10.416 1.00 97.25 95 GLN A N 1
ATOM 691 C CA . GLN A 1 95 ? -3.058 11.713 11.368 1.00 97.25 95 GLN A CA 1
ATOM 692 C C . GLN A 1 95 ? -3.832 10.581 10.692 1.00 97.25 95 GLN A C 1
ATOM 694 O O . GLN A 1 95 ? -4.538 10.799 9.705 1.00 97.25 95 GLN A O 1
ATOM 699 N N . ILE A 1 96 ? -3.761 9.398 11.306 1.00 98.38 96 ILE A N 1
ATOM 700 C CA . ILE A 1 96 ? -4.681 8.280 11.082 1.00 98.38 96 ILE A CA 1
ATOM 701 C C . ILE A 1 96 ? -5.638 8.214 12.267 1.00 98.38 96 ILE A C 1
ATOM 703 O O . ILE A 1 96 ? -5.207 8.186 13.425 1.00 98.38 96 ILE A O 1
ATOM 707 N N . ALA A 1 97 ? -6.935 8.170 11.993 1.00 97.62 97 ALA A N 1
ATOM 708 C CA . ALA A 1 97 ? -7.971 8.097 13.011 1.00 97.62 97 ALA A CA 1
ATOM 709 C C . ALA A 1 97 ? -9.079 7.133 12.590 1.00 97.62 97 ALA A C 1
ATOM 711 O O . ALA A 1 97 ? -9.194 6.757 11.426 1.00 97.62 97 ALA A O 1
ATOM 712 N N . ARG A 1 98 ? -9.912 6.739 13.548 1.00 98.06 98 ARG A N 1
ATOM 713 C CA . ARG A 1 98 ? -11.129 5.974 13.296 1.00 98.06 98 ARG A CA 1
ATOM 714 C C . ARG A 1 98 ? -12.328 6.596 13.989 1.00 98.06 98 ARG A C 1
ATOM 716 O O . ARG A 1 98 ? -12.175 7.258 15.013 1.00 98.06 98 ARG A O 1
ATOM 723 N N . VAL A 1 99 ? -13.514 6.362 13.441 1.00 98.31 99 VAL A N 1
ATOM 724 C CA . VAL A 1 99 ? -14.791 6.778 14.031 1.00 98.31 99 VAL A CA 1
ATOM 725 C C . VAL A 1 99 ? -15.676 5.568 14.279 1.00 98.31 99 VAL A C 1
ATOM 727 O O . VAL A 1 99 ? -15.815 4.729 13.391 1.00 98.31 99 VAL A O 1
ATOM 730 N N . ASN A 1 100 ? -16.284 5.482 15.460 1.00 98.12 100 ASN A N 1
ATOM 731 C CA . ASN A 1 100 ? -17.329 4.506 15.731 1.00 98.12 100 ASN A CA 1
ATOM 732 C C . ASN A 1 100 ? -18.638 4.992 15.101 1.00 98.12 100 ASN A C 1
ATOM 734 O O . ASN A 1 100 ? -19.116 6.089 15.401 1.00 98.12 100 ASN A O 1
ATOM 738 N N . VAL A 1 101 ? -19.243 4.189 14.232 1.00 96.56 101 VAL A N 1
ATOM 739 C CA . VAL A 1 101 ? -20.411 4.620 13.449 1.00 96.56 101 VAL A CA 1
ATOM 740 C C . VAL A 1 101 ? -21.687 4.751 14.283 1.00 96.56 101 VAL A C 1
ATOM 742 O O . VAL A 1 101 ? -22.605 5.466 13.881 1.00 96.56 101 VAL A O 1
ATOM 745 N N . ARG A 1 102 ? -21.750 4.100 15.453 1.00 94.50 102 ARG A N 1
ATOM 746 C CA . ARG A 1 102 ? -22.901 4.151 16.367 1.00 94.50 102 ARG A CA 1
ATOM 747 C C . ARG A 1 102 ? -22.766 5.289 17.371 1.00 94.50 102 ARG A C 1
ATOM 749 O O . ARG A 1 102 ? -23.675 6.104 17.504 1.00 94.50 102 ARG A O 1
ATOM 756 N N . THR A 1 103 ? -21.638 5.345 18.077 1.00 96.69 103 THR A N 1
ATOM 757 C CA . THR A 1 103 ? -21.413 6.306 19.169 1.00 96.69 103 THR A CA 1
ATOM 758 C C . THR A 1 103 ? -20.891 7.652 18.675 1.00 96.69 103 THR A C 1
ATOM 760 O O . THR A 1 103 ? -20.981 8.639 19.402 1.00 96.69 103 THR A O 1
ATOM 763 N N . ARG A 1 104 ? -20.374 7.708 17.436 1.00 96.19 104 ARG A N 1
ATOM 764 C CA . ARG A 1 104 ? -19.656 8.858 16.853 1.00 96.19 104 ARG A CA 1
ATOM 765 C C . ARG A 1 104 ? -18.371 9.217 17.597 1.00 96.19 104 ARG A C 1
ATOM 767 O O . ARG A 1 104 ? -17.824 10.302 17.400 1.00 96.19 104 ARG A O 1
ATOM 774 N N . GLU A 1 105 ? -17.886 8.315 18.445 1.00 97.38 105 GLU A N 1
ATOM 775 C CA . GLU A 1 105 ? -16.584 8.445 19.082 1.00 97.38 105 GLU A CA 1
ATOM 776 C C . GLU A 1 105 ? -15.489 8.462 18.016 1.00 97.38 105 GLU A C 1
ATOM 778 O O . GLU A 1 105 ? -15.493 7.639 17.102 1.00 97.38 105 GLU A O 1
ATOM 783 N N . VAL A 1 106 ? -14.548 9.397 18.138 1.00 96.62 106 VAL A N 1
ATOM 784 C CA . VAL A 1 106 ? -13.372 9.486 17.271 1.00 96.62 106 VAL A CA 1
ATOM 785 C C . VAL A 1 106 ? -12.138 9.141 18.087 1.00 96.62 106 VAL A C 1
ATOM 787 O O . VAL A 1 106 ? -11.891 9.745 19.129 1.00 96.62 106 VAL A O 1
ATOM 790 N N . GLN A 1 107 ? -11.334 8.217 17.571 1.00 96.94 107 GLN A N 1
ATOM 791 C CA . GLN A 1 107 ? -10.077 7.798 18.172 1.00 96.94 107 GLN A CA 1
ATOM 792 C C . GLN A 1 107 ? -8.922 8.042 17.199 1.00 96.94 107 GLN A C 1
ATOM 794 O O . GLN A 1 107 ? -8.909 7.507 16.090 1.00 96.94 107 GLN A O 1
ATOM 799 N N . GLY A 1 108 ? -7.927 8.822 17.624 1.00 97.06 108 GLY A N 1
ATOM 800 C CA . GLY A 1 108 ? -6.651 8.924 16.916 1.00 97.06 108 GLY A CA 1
ATOM 801 C C . GLY A 1 108 ? -5.834 7.645 17.104 1.00 97.06 108 GLY A C 1
ATOM 802 O O . GLY A 1 108 ? -5.660 7.189 18.232 1.00 97.06 108 GLY A O 1
ATOM 803 N N . LEU A 1 109 ? -5.345 7.065 16.009 1.00 98.12 109 LEU A N 1
ATOM 804 C CA . LEU A 1 109 ? -4.544 5.836 16.019 1.00 98.12 109 LEU A CA 1
ATOM 805 C C . LEU A 1 109 ? -3.053 6.123 15.850 1.00 98.12 109 LEU A C 1
ATOM 807 O O . LEU A 1 109 ? -2.215 5.441 16.439 1.00 98.12 109 LEU A O 1
ATOM 811 N N . TYR A 1 110 ? -2.713 7.128 15.047 1.00 98.25 110 TYR A N 1
ATOM 812 C CA . TYR A 1 110 ? -1.333 7.504 14.777 1.00 98.25 110 TYR A CA 1
ATOM 813 C C . TYR A 1 110 ? -1.236 8.976 14.390 1.00 98.25 110 TYR A C 1
ATOM 815 O O . TYR A 1 110 ? -2.127 9.495 13.718 1.00 98.25 110 TYR A O 1
ATOM 823 N N . GLU A 1 111 ? -0.138 9.615 14.784 1.00 97.69 111 GLU A N 1
ATOM 824 C CA . GLU A 1 111 ? 0.252 10.940 14.316 1.00 97.69 111 GLU A CA 1
ATOM 825 C C . GLU A 1 111 ? 1.721 10.896 13.882 1.00 97.69 111 GLU A C 1
ATOM 827 O O . GLU A 1 111 ? 2.594 10.508 14.667 1.00 97.69 111 GLU A O 1
ATOM 832 N N . SER A 1 112 ? 1.983 11.238 12.621 1.00 96.69 112 SER A N 1
ATOM 833 C CA . SER A 1 112 ? 3.331 11.276 12.063 1.00 96.69 112 SER A CA 1
ATOM 834 C C . SER A 1 112 ? 4.143 12.417 12.670 1.00 96.69 112 SER A C 1
ATOM 836 O O . SER A 1 112 ? 3.613 13.428 13.134 1.00 96.69 112 SER A O 1
ATOM 838 N N . ARG A 1 113 ? 5.465 12.247 12.680 1.00 95.56 113 ARG A N 1
ATOM 839 C CA . ARG A 1 113 ? 6.415 13.203 13.261 1.00 95.56 113 ARG A CA 1
ATOM 840 C C . ARG A 1 113 ? 7.463 13.610 12.239 1.00 95.56 113 ARG A C 1
ATOM 842 O O . ARG A 1 113 ? 7.485 13.109 11.116 1.00 95.56 113 ARG A O 1
ATOM 849 N N . ASP A 1 114 ? 8.302 14.565 12.629 1.00 96.12 114 ASP A N 1
ATOM 850 C CA . ASP A 1 114 ? 9.520 14.912 11.895 1.00 96.12 114 ASP A CA 1
ATOM 851 C C . ASP A 1 114 ? 9.271 15.332 10.438 1.00 96.12 114 ASP A C 1
ATOM 853 O O . ASP A 1 114 ? 10.074 15.083 9.541 1.00 96.12 114 ASP A O 1
ATOM 857 N N . GLY A 1 115 ? 8.131 15.985 10.197 1.00 95.62 115 GLY A N 1
ATOM 858 C CA . GLY A 1 115 ? 7.725 16.474 8.878 1.00 95.62 115 GLY A CA 1
ATOM 859 C C . GLY A 1 115 ? 7.187 15.398 7.931 1.00 95.62 115 GLY A C 1
ATOM 860 O O . GLY A 1 115 ? 6.864 15.719 6.788 1.00 95.62 115 GLY A O 1
ATOM 861 N N . ALA A 1 116 ? 7.067 14.144 8.373 1.00 96.81 116 ALA A N 1
ATOM 862 C CA . ALA A 1 116 ? 6.446 13.101 7.573 1.00 96.81 116 ALA A CA 1
ATOM 863 C C . ALA A 1 116 ? 4.928 13.290 7.485 1.00 96.81 116 ALA A C 1
ATOM 865 O O . ALA A 1 116 ? 4.277 13.742 8.427 1.00 96.81 116 ALA A O 1
ATOM 866 N N . CYS A 1 117 ? 4.364 12.865 6.359 1.00 97.19 117 CYS A N 1
ATOM 867 C CA . CYS A 1 117 ? 2.923 12.723 6.166 1.00 97.19 117 CYS A CA 1
ATOM 868 C C . CYS A 1 117 ? 2.540 11.237 6.187 1.00 97.19 117 CYS A C 1
ATOM 870 O O . CYS A 1 117 ? 3.347 10.383 5.813 1.00 97.19 117 CYS A O 1
ATOM 872 N N . CYS A 1 118 ? 1.305 10.919 6.554 1.00 97.94 118 CYS A N 1
ATOM 873 C CA . CYS A 1 118 ? 0.748 9.571 6.518 1.00 97.94 118 CYS A CA 1
ATOM 874 C C . CYS A 1 118 ? -0.665 9.557 5.913 1.00 97.94 118 CYS A C 1
ATOM 876 O O . CYS A 1 118 ? -1.301 10.598 5.746 1.00 97.94 118 CYS A O 1
ATOM 878 N N . GLY A 1 119 ? -1.138 8.381 5.503 1.00 97.81 119 GLY A N 1
ATOM 879 C CA . GLY A 1 119 ? -2.509 8.214 5.017 1.00 97.81 119 GLY A CA 1
ATOM 880 C C . GLY A 1 119 ? -2.746 6.905 4.283 1.00 97.81 119 GLY A C 1
ATOM 881 O O . GLY A 1 119 ? -1.899 6.017 4.326 1.00 97.81 119 GLY A O 1
ATOM 882 N N . VAL A 1 120 ? -3.866 6.807 3.565 1.00 97.50 120 VAL A N 1
ATOM 883 C CA . VAL A 1 120 ? -4.245 5.619 2.784 1.00 97.50 120 VAL A CA 1
ATOM 884 C C . VAL A 1 120 ? -4.342 4.383 3.684 1.00 97.50 120 VAL A C 1
ATOM 886 O O . VAL A 1 120 ? -3.649 3.383 3.500 1.00 97.50 120 VAL A O 1
ATOM 889 N N . ALA A 1 121 ? -5.158 4.501 4.730 1.00 98.31 121 ALA A N 1
ATOM 890 C CA . ALA A 1 121 ? -5.314 3.478 5.752 1.00 98.31 121 ALA A CA 1
ATOM 891 C C . ALA A 1 121 ? -6.303 2.376 5.348 1.00 98.31 121 ALA A C 1
ATOM 893 O O . ALA A 1 121 ? -7.375 2.667 4.812 1.00 98.31 121 ALA A O 1
ATOM 894 N N . THR A 1 122 ? -5.966 1.126 5.661 1.00 98.56 122 THR A N 1
ATOM 895 C CA . THR A 1 122 ? -6.854 -0.041 5.567 1.00 98.56 122 THR A CA 1
ATOM 896 C C . THR A 1 122 ? -6.759 -0.889 6.841 1.00 98.56 122 THR A C 1
ATOM 898 O O . THR A 1 122 ? -5.754 -0.888 7.555 1.00 98.56 122 THR A O 1
ATOM 901 N N . TYR A 1 123 ? -7.834 -1.598 7.159 1.00 98.50 123 TYR A N 1
ATOM 902 C CA . TYR A 1 123 ? -7.977 -2.474 8.311 1.00 98.50 123 TYR A CA 1
ATOM 903 C C . TYR A 1 123 ? -7.565 -3.907 7.985 1.00 98.50 123 TYR A C 1
ATOM 905 O O . TYR A 1 123 ? -7.857 -4.442 6.914 1.00 98.50 123 TYR A O 1
ATOM 913 N N . HIS A 1 124 ? -6.952 -4.565 8.964 1.00 98.38 124 HIS A N 1
ATOM 914 C CA . HIS A 1 124 ? -6.812 -6.013 8.964 1.00 98.38 124 HIS A CA 1
ATOM 915 C C . HIS A 1 124 ? -8.199 -6.670 9.096 1.00 98.38 124 HIS A C 1
ATOM 917 O O . HIS A 1 124 ? -8.954 -6.291 9.988 1.00 98.38 124 HIS A O 1
ATOM 923 N N . PRO A 1 125 ? -8.540 -7.698 8.293 1.00 97.31 125 PRO A N 1
ATOM 924 C CA . PRO A 1 125 ? -9.904 -8.241 8.238 1.00 97.31 125 PRO A CA 1
ATOM 925 C C . PRO A 1 125 ? -10.346 -8.966 9.516 1.00 97.31 125 PRO A C 1
ATOM 927 O O . PRO A 1 125 ? -11.535 -9.092 9.774 1.00 97.31 125 PRO A O 1
ATOM 930 N N . LEU A 1 126 ? -9.394 -9.464 10.312 1.00 97.38 126 LEU A N 1
ATOM 931 C CA . LEU A 1 126 ? -9.660 -10.279 11.510 1.00 97.38 126 LEU A CA 1
ATOM 932 C C . LEU A 1 126 ? -9.103 -9.700 12.822 1.00 97.38 126 LEU A C 1
ATOM 934 O O . LEU A 1 126 ? -9.168 -10.362 13.854 1.00 97.38 126 LEU A O 1
ATOM 938 N N . ARG A 1 127 ? -8.447 -8.534 12.791 1.00 96.94 127 ARG A N 1
ATOM 939 C CA . ARG A 1 127 ? -7.721 -7.986 13.949 1.00 96.94 127 ARG A CA 1
ATOM 940 C C . ARG A 1 127 ? -7.856 -6.475 13.989 1.00 96.94 127 ARG A C 1
ATOM 942 O O . ARG A 1 127 ? -7.921 -5.836 12.946 1.00 96.94 127 ARG A O 1
ATOM 949 N N . ASP A 1 128 ? -7.784 -5.917 15.188 1.00 96.81 128 ASP A N 1
ATOM 950 C CA . ASP A 1 128 ? -7.731 -4.474 15.416 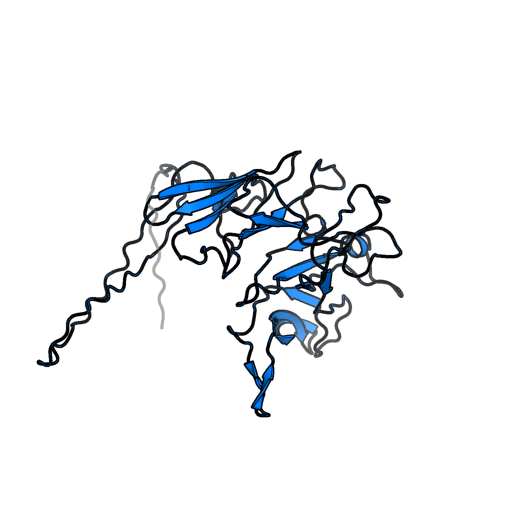1.00 96.81 128 ASP A CA 1
ATOM 951 C C . ASP A 1 128 ? -6.340 -3.905 15.093 1.00 96.81 128 ASP A C 1
ATOM 953 O O . ASP A 1 128 ? -5.579 -3.465 15.956 1.00 96.81 128 ASP A O 1
ATOM 957 N N . ARG A 1 129 ? -6.007 -3.938 13.803 1.00 98.12 129 ARG A N 1
ATOM 958 C CA . ARG A 1 129 ? -4.763 -3.441 13.222 1.00 98.12 129 ARG A CA 1
ATOM 959 C C . ARG A 1 129 ? -5.074 -2.648 11.966 1.00 98.12 129 ARG A C 1
ATOM 961 O O . ARG A 1 129 ? -5.886 -3.079 11.151 1.00 98.12 129 ARG A O 1
ATOM 968 N N . VAL A 1 130 ? -4.381 -1.531 11.797 1.00 98.56 130 VAL A N 1
ATOM 969 C CA . VAL A 1 130 ? -4.494 -0.667 10.622 1.00 98.56 130 VAL A CA 1
ATOM 970 C C . VAL A 1 130 ? -3.134 -0.556 9.954 1.00 98.56 130 VAL A C 1
ATOM 972 O O . VAL A 1 130 ? -2.158 -0.220 10.621 1.00 98.56 130 VAL A O 1
ATOM 975 N N . VAL A 1 131 ? -3.079 -0.806 8.647 1.00 98.75 131 VAL A N 1
ATOM 976 C CA . VAL A 1 131 ? -1.911 -0.559 7.789 1.00 98.75 131 VAL A CA 1
ATOM 977 C C . VAL A 1 131 ? -2.140 0.711 6.973 1.00 98.75 131 VAL A C 1
ATOM 979 O O . VAL A 1 131 ? -3.269 1.011 6.595 1.00 98.75 131 VAL A O 1
ATOM 982 N N . PHE A 1 132 ? -1.092 1.493 6.740 1.00 98.75 132 PHE A N 1
ATOM 983 C CA . PHE A 1 132 ? -1.157 2.757 6.010 1.00 98.75 132 PHE A CA 1
ATOM 984 C C . PHE A 1 132 ? 0.216 3.128 5.443 1.00 98.75 132 PHE A C 1
ATOM 986 O O . PHE A 1 132 ? 1.240 2.549 5.815 1.00 98.75 132 PHE A O 1
ATOM 993 N N . ILE A 1 133 ? 0.252 4.114 4.546 1.00 98.44 133 ILE A N 1
ATOM 994 C CA . ILE A 1 133 ? 1.515 4.623 4.014 1.00 98.44 133 ILE A CA 1
ATOM 995 C C . ILE A 1 133 ? 2.106 5.699 4.921 1.00 98.44 133 ILE A C 1
ATOM 997 O O . ILE A 1 133 ? 1.401 6.561 5.451 1.00 98.44 133 ILE A O 1
ATOM 1001 N N . HIS A 1 134 ? 3.429 5.697 5.014 1.00 98.25 134 HIS A N 1
ATOM 1002 C CA . HIS A 1 134 ? 4.209 6.718 5.693 1.00 98.25 134 HIS A CA 1
ATOM 1003 C C . HIS A 1 134 ? 5.199 7.354 4.714 1.00 98.25 134 HIS A C 1
ATOM 1005 O O . HIS A 1 134 ? 5.927 6.661 4.000 1.00 98.25 134 HIS A O 1
ATOM 1011 N N . GLY A 1 135 ? 5.217 8.684 4.657 1.00 97.38 135 GLY A N 1
ATOM 1012 C CA . GLY A 1 135 ? 6.224 9.453 3.934 1.00 97.38 135 GLY A CA 1
ATOM 1013 C C . GLY A 1 135 ? 7.585 9.428 4.641 1.00 97.38 135 GLY A C 1
ATOM 1014 O O . GLY A 1 135 ? 7.721 8.861 5.726 1.00 97.38 135 GLY A O 1
ATOM 1015 N N . PRO A 1 136 ? 8.620 10.033 4.047 1.00 96.50 136 PRO A N 1
ATOM 1016 C CA . PRO A 1 136 ? 9.910 10.136 4.711 1.00 96.50 136 PRO A CA 1
ATOM 1017 C C . PRO A 1 136 ? 9.852 11.085 5.914 1.00 96.50 136 PRO A C 1
ATOM 1019 O O . PRO A 1 136 ? 9.297 12.177 5.825 1.00 96.50 136 PRO A O 1
ATOM 1022 N N . GLU A 1 137 ? 10.473 10.674 7.016 1.00 96.44 137 GLU A N 1
ATOM 1023 C CA . GLU A 1 137 ? 10.819 11.560 8.133 1.00 96.44 137 GLU A CA 1
ATOM 1024 C C . GLU A 1 137 ? 12.033 12.412 7.764 1.00 96.44 137 GLU A C 1
ATOM 1026 O O . GLU A 1 137 ? 12.879 12.002 6.958 1.00 96.44 137 GLU A O 1
ATOM 1031 N N . HIS A 1 138 ? 12.111 13.606 8.350 1.00 96.88 138 HIS A N 1
ATOM 1032 C CA . HIS A 1 138 ? 13.106 14.628 8.037 1.00 96.88 138 HIS A CA 1
ATOM 1033 C C . HIS A 1 138 ? 13.255 14.811 6.513 1.00 96.88 138 HIS A C 1
ATOM 1035 O O . HIS A 1 138 ? 14.318 14.503 5.946 1.00 96.88 138 HIS A O 1
ATOM 1041 N N . PRO A 1 139 ? 12.177 15.223 5.814 1.00 96.62 139 PRO A N 1
ATOM 1042 C CA . PRO A 1 139 ? 12.225 15.399 4.373 1.00 96.62 139 PRO A CA 1
ATOM 1043 C C . PRO A 1 139 ? 13.265 16.458 4.001 1.00 96.62 139 PRO A C 1
ATOM 1045 O O . PRO A 1 139 ? 13.378 17.503 4.642 1.00 96.62 139 PRO A O 1
ATOM 1048 N N . THR A 1 140 ? 14.029 16.178 2.953 1.00 96.81 140 THR A N 1
ATOM 1049 C CA . THR A 1 140 ? 15.024 17.091 2.374 1.00 96.81 140 THR A CA 1
ATOM 1050 C C . THR A 1 140 ? 14.591 17.499 0.967 1.00 96.81 140 THR A C 1
ATOM 1052 O O . THR A 1 140 ? 13.631 16.951 0.423 1.00 96.81 140 THR A O 1
ATOM 1055 N N . ALA A 1 141 ? 15.271 18.478 0.364 1.00 94.88 141 ALA A N 1
ATOM 1056 C CA . ALA A 1 141 ? 14.929 18.958 -0.979 1.00 94.88 141 ALA A CA 1
ATOM 1057 C C . ALA A 1 141 ? 14.982 17.842 -2.042 1.00 94.88 141 ALA A C 1
ATOM 1059 O O . ALA A 1 141 ? 14.173 17.822 -2.963 1.00 94.88 141 ALA A O 1
ATOM 1060 N N . ASP A 1 142 ? 15.908 16.900 -1.876 1.00 92.75 142 ASP A N 1
ATOM 1061 C CA . ASP A 1 142 ? 16.120 15.715 -2.707 1.00 92.75 142 ASP A CA 1
ATOM 1062 C C . ASP A 1 142 ? 15.326 14.481 -2.239 1.00 92.75 142 ASP A C 1
ATOM 1064 O O . ASP A 1 142 ? 15.201 13.513 -2.982 1.00 92.75 142 ASP A O 1
ATOM 1068 N N . TRP A 1 143 ? 14.754 14.509 -1.029 1.00 96.19 143 TRP A N 1
ATOM 1069 C CA . TRP A 1 143 ? 14.019 13.384 -0.448 1.00 96.19 143 TRP A CA 1
ATOM 1070 C C . TRP A 1 143 ? 12.775 13.853 0.311 1.00 96.19 143 TRP A C 1
ATOM 1072 O O . TRP A 1 143 ? 12.703 13.825 1.543 1.00 96.19 143 TRP A O 1
ATOM 1082 N N . SER A 1 144 ? 11.783 14.308 -0.447 1.00 95.62 144 SER A N 1
ATOM 1083 C CA . SER A 1 144 ? 10.456 14.689 0.049 1.00 95.62 144 SER A CA 1
ATOM 1084 C C . SER A 1 144 ? 9.417 13.615 -0.289 1.00 95.62 144 SER A C 1
ATOM 1086 O O . SER A 1 144 ? 9.757 12.549 -0.805 1.00 95.62 144 SER A O 1
ATOM 1088 N N . TYR A 1 145 ? 8.143 13.836 0.037 1.00 95.62 145 TYR A N 1
ATOM 1089 C CA . TYR A 1 145 ? 7.096 12.886 -0.331 1.00 95.62 145 TYR A CA 1
ATOM 1090 C C . TYR A 1 145 ? 7.037 12.679 -1.854 1.00 95.62 145 TYR A C 1
ATOM 1092 O O . TYR A 1 145 ? 6.739 13.595 -2.615 1.00 95.62 145 TYR A O 1
ATOM 1100 N N . ALA A 1 146 ? 7.261 11.439 -2.280 1.00 96.25 146 ALA A N 1
ATOM 1101 C CA . ALA A 1 146 ? 7.106 10.973 -3.651 1.00 96.25 146 ALA A CA 1
ATOM 1102 C C . ALA A 1 146 ? 6.680 9.503 -3.634 1.00 96.25 146 ALA A C 1
ATOM 1104 O O . ALA A 1 146 ? 6.786 8.834 -2.605 1.00 96.25 146 ALA A O 1
ATOM 1105 N N . ALA A 1 147 ? 6.195 8.980 -4.761 1.00 96.69 147 ALA A N 1
ATOM 1106 C CA . ALA A 1 147 ? 5.693 7.609 -4.823 1.00 96.69 147 ALA A CA 1
ATOM 1107 C C . ALA A 1 147 ? 6.753 6.561 -4.427 1.00 96.69 147 ALA A C 1
ATOM 1109 O O . ALA A 1 147 ? 6.451 5.681 -3.625 1.00 96.69 147 ALA A O 1
ATOM 1110 N N . ALA A 1 148 ? 8.004 6.740 -4.859 1.00 97.94 148 ALA A N 1
ATOM 1111 C CA . ALA A 1 148 ? 9.125 5.870 -4.503 1.00 97.94 148 ALA A CA 1
ATOM 1112 C C . ALA A 1 148 ? 9.673 6.085 -3.072 1.00 97.94 148 ALA A C 1
ATOM 1114 O O . ALA A 1 148 ? 10.490 5.303 -2.596 1.00 97.94 148 ALA A O 1
ATOM 1115 N N . HIS A 1 149 ? 9.234 7.126 -2.351 1.00 97.75 149 HIS A N 1
ATOM 1116 C CA . HIS A 1 149 ? 9.773 7.467 -1.024 1.00 97.75 149 HIS A CA 1
ATOM 1117 C C . HIS A 1 149 ? 8.861 7.035 0.136 1.00 97.75 149 HIS A C 1
ATOM 1119 O O . HIS A 1 149 ? 9.239 7.172 1.303 1.00 97.75 149 HIS A O 1
ATOM 1125 N N . ARG A 1 150 ? 7.690 6.463 -0.161 1.00 97.00 150 ARG A N 1
ATOM 1126 C CA . ARG A 1 150 ? 6.703 5.961 0.816 1.00 97.00 150 ARG A CA 1
ATOM 1127 C C . ARG A 1 150 ? 7.085 4.588 1.356 1.00 97.00 150 ARG A C 1
ATOM 1129 O O . ARG A 1 150 ? 7.700 3.818 0.638 1.00 97.00 150 ARG A O 1
ATOM 1136 N N . ARG A 1 151 ? 6.696 4.260 2.579 1.00 97.94 151 ARG A N 1
ATOM 1137 C CA . ARG A 1 151 ? 6.802 2.901 3.132 1.00 97.94 151 ARG A CA 1
ATOM 1138 C C . ARG A 1 151 ? 5.464 2.460 3.700 1.00 97.94 151 ARG A C 1
ATOM 1140 O O . ARG A 1 151 ? 4.664 3.314 4.091 1.00 97.94 151 ARG A O 1
ATOM 1147 N N . GLY A 1 152 ? 5.233 1.159 3.780 1.00 98.62 152 GLY A N 1
ATOM 1148 C CA . GLY A 1 152 ? 4.133 0.607 4.553 1.00 98.62 152 GLY A CA 1
ATOM 1149 C C . GLY A 1 152 ? 4.470 0.591 6.035 1.00 98.62 152 GLY A C 1
ATOM 1150 O O . GLY A 1 152 ? 5.568 0.204 6.438 1.00 98.62 152 GLY A O 1
ATOM 1151 N N . VAL A 1 153 ? 3.508 0.982 6.860 1.00 98.69 153 VAL A N 1
ATOM 1152 C CA . VAL A 1 153 ? 3.567 0.814 8.313 1.00 98.69 153 VAL A CA 1
ATOM 1153 C C . VAL A 1 153 ? 2.219 0.324 8.822 1.00 98.69 153 VAL A C 1
ATOM 1155 O O . VAL A 1 153 ? 1.194 0.547 8.182 1.00 98.69 153 VAL A O 1
ATOM 1158 N N . TRP A 1 154 ? 2.193 -0.311 9.988 1.00 98.44 154 TRP A N 1
ATOM 1159 C CA . TRP A 1 154 ? 0.939 -0.584 10.688 1.00 98.44 154 TRP A CA 1
ATOM 1160 C C . TRP A 1 154 ? 0.991 -0.159 12.149 1.00 98.44 154 TRP A C 1
ATOM 1162 O O . TRP A 1 154 ? 2.061 -0.035 12.745 1.00 98.44 154 TRP A O 1
ATOM 1172 N N . VAL A 1 155 ? -0.192 0.006 12.732 1.00 98.31 155 VAL A N 1
ATOM 1173 C CA . VAL A 1 155 ? -0.408 0.163 14.172 1.00 98.31 155 VAL A CA 1
ATOM 1174 C C . VAL A 1 155 ? -1.429 -0.864 14.645 1.00 98.31 155 VAL A C 1
ATOM 1176 O O . VAL A 1 155 ? -2.428 -1.120 13.969 1.00 98.31 155 VAL A O 1
ATOM 1179 N N . ASP A 1 156 ? -1.186 -1.451 15.812 1.00 97.44 156 ASP A N 1
ATOM 1180 C CA . ASP A 1 156 ? -2.213 -2.187 16.547 1.00 97.44 156 ASP A CA 1
ATOM 1181 C C . ASP A 1 156 ? -3.023 -1.174 17.365 1.00 97.44 156 ASP A C 1
ATOM 1183 O O . ASP A 1 156 ? -2.446 -0.353 18.073 1.00 97.44 156 ASP A O 1
ATOM 1187 N N . VAL A 1 157 ? -4.355 -1.214 17.297 1.00 95.06 157 VAL A N 1
ATOM 1188 C CA . VAL A 1 157 ? -5.226 -0.226 17.969 1.00 95.06 157 VAL A CA 1
ATOM 1189 C C . VAL A 1 157 ? -4.983 -0.195 19.483 1.00 95.06 157 VAL A C 1
ATOM 1191 O O . VAL A 1 157 ? -4.978 0.876 20.087 1.00 95.06 157 VAL A O 1
ATOM 1194 N N . GLY A 1 158 ? -4.738 -1.358 20.098 1.00 91.38 158 GLY A N 1
ATOM 1195 C CA . GLY A 1 158 ? -4.416 -1.470 21.526 1.00 91.38 158 GLY A CA 1
ATOM 1196 C C . GLY A 1 158 ? -3.040 -0.911 21.914 1.00 91.38 158 GLY A C 1
ATOM 1197 O O . GLY A 1 158 ? -2.779 -0.719 23.097 1.00 91.38 158 GLY A O 1
ATOM 1198 N N . ASN A 1 159 ? -2.173 -0.634 20.937 1.00 90.12 159 ASN A N 1
ATOM 1199 C CA . ASN A 1 159 ? -0.869 0.007 21.105 1.00 90.12 159 ASN A CA 1
ATOM 1200 C C . ASN A 1 159 ? -0.720 1.159 20.095 1.00 90.12 159 ASN A C 1
ATOM 1202 O O . ASN A 1 159 ? 0.234 1.225 19.313 1.00 90.12 159 ASN A O 1
ATOM 1206 N N . ALA A 1 160 ? -1.731 2.033 20.074 1.00 79.00 160 ALA A N 1
ATOM 1207 C CA . ALA A 1 160 ? -1.770 3.204 19.211 1.00 79.00 160 ALA A CA 1
ATOM 1208 C C . ALA A 1 160 ? -0.510 4.079 19.381 1.00 79.00 160 ALA A C 1
ATOM 1210 O O . ALA A 1 160 ? 0.165 4.054 20.408 1.00 79.00 160 ALA A O 1
ATOM 1211 N N . SER A 1 161 ? -0.200 4.874 18.355 1.00 83.94 161 SER A N 1
ATOM 1212 C CA . SER A 1 161 ? 0.987 5.741 18.248 1.00 83.94 161 SER A CA 1
ATOM 1213 C C . SER A 1 161 ? 2.335 5.048 18.001 1.00 83.94 161 SER A C 1
ATOM 1215 O O . SER A 1 161 ? 3.275 5.737 17.604 1.00 83.94 161 SER A O 1
ATOM 1217 N N . VAL A 1 162 ? 2.453 3.724 18.153 1.00 91.31 162 VAL A N 1
ATOM 1218 C CA . VAL A 1 162 ? 3.683 2.986 17.810 1.00 91.31 162 VAL A CA 1
ATOM 1219 C C . VAL A 1 162 ? 3.530 2.327 16.442 1.00 91.31 162 VAL A C 1
ATOM 1221 O O . VAL A 1 162 ? 2.980 1.234 16.321 1.00 91.31 162 VAL A O 1
ATOM 1224 N N . ALA A 1 163 ? 4.012 3.005 15.399 1.00 96.00 163 ALA A N 1
ATOM 1225 C CA . ALA A 1 163 ? 4.044 2.447 14.051 1.00 96.00 163 ALA A CA 1
ATOM 1226 C C . ALA A 1 163 ? 5.188 1.437 13.892 1.00 96.00 163 ALA A C 1
ATOM 1228 O O . ALA A 1 163 ? 6.319 1.683 14.311 1.00 96.00 163 ALA A O 1
ATOM 1229 N N . VAL A 1 164 ? 4.888 0.315 13.243 1.00 97.81 164 VAL A N 1
ATOM 1230 C CA . VAL A 1 164 ? 5.847 -0.734 12.886 1.00 97.81 164 VAL A CA 1
ATOM 1231 C C . VAL A 1 164 ? 6.005 -0.752 11.371 1.00 97.81 164 VAL A C 1
ATOM 1233 O O . VAL A 1 164 ? 5.005 -0.759 10.654 1.00 97.81 164 VAL A O 1
ATOM 1236 N N . ASN A 1 165 ? 7.245 -0.768 10.876 1.00 98.38 165 ASN A N 1
ATOM 1237 C CA . ASN A 1 165 ? 7.509 -0.866 9.439 1.00 98.38 165 ASN A CA 1
ATOM 1238 C C . ASN A 1 165 ? 7.073 -2.234 8.900 1.00 98.38 165 ASN A C 1
ATOM 1240 O O . ASN A 1 165 ? 7.534 -3.273 9.376 1.00 98.38 165 ASN A O 1
ATOM 1244 N N . LEU A 1 166 ? 6.220 -2.212 7.876 1.00 98.56 166 LEU A N 1
ATOM 1245 C CA . LEU A 1 166 ? 5.799 -3.399 7.136 1.00 98.56 166 LEU A CA 1
ATOM 1246 C C . LEU A 1 166 ? 6.925 -3.885 6.235 1.00 98.56 166 LEU A C 1
ATOM 1248 O O . LEU A 1 166 ? 7.445 -4.983 6.422 1.00 98.56 166 LEU A O 1
ATOM 1252 N N . ASP A 1 167 ? 7.277 -3.053 5.262 1.00 98.50 167 ASP A N 1
ATOM 1253 C CA . ASP A 1 167 ? 8.286 -3.345 4.259 1.00 98.50 167 ASP A CA 1
ATOM 1254 C C . ASP A 1 167 ? 9.643 -2.761 4.662 1.00 98.50 167 ASP A C 1
ATOM 1256 O O . ASP A 1 167 ? 9.737 -1.784 5.407 1.00 98.50 167 ASP A O 1
ATOM 1260 N N . ALA A 1 168 ? 10.708 -3.428 4.219 1.00 98.62 168 ALA A N 1
ATOM 1261 C CA . ALA A 1 168 ? 12.068 -2.925 4.331 1.00 98.62 168 ALA A CA 1
ATOM 1262 C C . ALA A 1 168 ? 12.445 -2.167 3.057 1.00 98.62 168 ALA A C 1
ATOM 1264 O O . ALA A 1 168 ? 11.994 -2.529 1.968 1.00 98.62 168 ALA A O 1
ATOM 1265 N N . ARG A 1 169 ? 13.339 -1.183 3.175 1.00 98.56 169 ARG A N 1
ATOM 1266 C CA . ARG A 1 169 ? 13.946 -0.487 2.038 1.00 98.56 169 ARG A CA 1
ATOM 1267 C C . ARG A 1 169 ? 15.460 -0.618 2.051 1.00 98.56 169 ARG A C 1
ATOM 1269 O O . ARG A 1 169 ? 16.088 -0.256 3.046 1.00 98.56 169 ARG A O 1
ATOM 1276 N N . ASP A 1 170 ? 16.013 -1.019 0.911 1.00 98.62 170 ASP A N 1
ATOM 1277 C CA . ASP A 1 170 ? 17.444 -1.042 0.637 1.00 98.62 170 ASP A CA 1
ATOM 1278 C C . ASP A 1 170 ? 17.769 -0.351 -0.697 1.00 98.62 170 ASP A C 1
ATOM 1280 O O . ASP A 1 170 ? 17.352 -0.791 -1.769 1.00 98.62 170 ASP A O 1
ATOM 1284 N N . LEU A 1 171 ? 18.485 0.768 -0.621 1.00 97.69 171 LEU A N 1
ATOM 1285 C CA . LEU A 1 171 ? 18.868 1.605 -1.759 1.00 97.69 171 LEU A CA 1
ATOM 1286 C C . LEU A 1 171 ? 20.317 1.375 -2.208 1.00 97.69 171 LEU A C 1
ATOM 1288 O O . LEU A 1 171 ? 20.739 1.969 -3.204 1.00 97.69 171 LEU A O 1
ATOM 1292 N N . THR A 1 172 ? 21.070 0.524 -1.507 1.00 96.88 172 THR A N 1
ATOM 1293 C CA . THR A 1 172 ? 22.486 0.270 -1.783 1.00 96.88 172 THR A CA 1
ATOM 1294 C C . THR A 1 172 ? 22.660 -1.132 -2.358 1.00 96.88 172 THR A C 1
ATOM 1296 O O . THR A 1 172 ? 22.118 -2.108 -1.853 1.00 96.88 172 THR A O 1
ATOM 1299 N N . SER A 1 173 ? 23.426 -1.253 -3.443 1.00 94.44 173 SER A N 1
ATOM 1300 C CA . SER A 1 173 ? 23.804 -2.562 -3.986 1.00 94.44 173 SER A CA 1
ATOM 1301 C C . SER A 1 173 ? 24.985 -3.152 -3.193 1.00 94.44 173 SER A C 1
ATOM 1303 O O . SER A 1 173 ? 25.904 -2.394 -2.871 1.00 94.44 173 SER A O 1
ATOM 1305 N N . PRO A 1 174 ? 25.042 -4.475 -2.935 1.00 95.88 174 PRO A N 1
ATOM 1306 C CA . PRO A 1 174 ? 2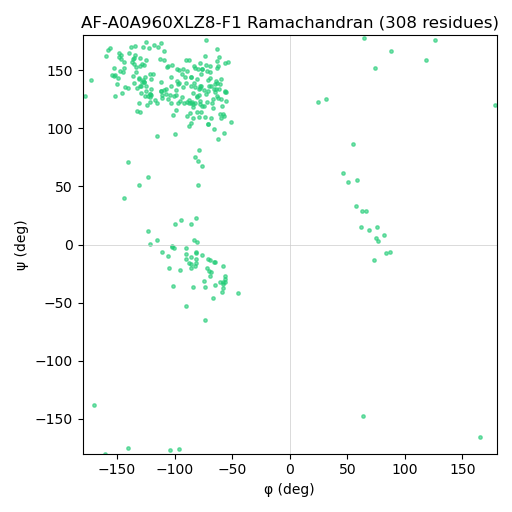4.066 -5.499 -3.313 1.00 95.88 174 PRO A CA 1
ATOM 1307 C C . PRO A 1 174 ? 22.797 -5.442 -2.453 1.00 95.88 174 PRO A C 1
ATOM 1309 O O . PRO A 1 174 ? 22.876 -5.405 -1.231 1.00 95.88 174 PRO A O 1
ATOM 1312 N N . PHE A 1 175 ? 21.633 -5.489 -3.106 1.00 97.12 175 PHE A N 1
ATOM 1313 C CA . PHE A 1 175 ? 20.344 -5.344 -2.427 1.00 97.12 175 PHE A CA 1
ATOM 1314 C C . PHE A 1 175 ? 20.010 -6.539 -1.530 1.00 97.12 175 PHE A C 1
ATOM 1316 O O . PHE A 1 175 ? 20.233 -7.699 -1.890 1.00 97.12 175 PHE A O 1
ATOM 1323 N N . THR A 1 176 ? 19.380 -6.244 -0.397 1.00 98.31 176 THR A N 1
ATOM 1324 C CA . THR A 1 176 ? 18.870 -7.234 0.554 1.00 98.31 176 THR A CA 1
ATOM 1325 C C . THR A 1 176 ? 17.636 -7.969 -0.002 1.00 98.31 176 THR A C 1
ATOM 1327 O O . THR A 1 176 ? 16.623 -7.327 -0.298 1.00 98.31 176 THR A O 1
ATOM 1330 N N . PRO A 1 177 ? 17.642 -9.315 -0.107 1.00 98.06 177 PRO A N 1
ATOM 1331 C CA . PRO A 1 177 ? 16.453 -10.078 -0.481 1.00 98.06 177 PRO A CA 1
ATOM 1332 C C . PRO A 1 177 ? 15.266 -9.791 0.444 1.00 98.06 177 PRO A C 1
ATOM 1334 O O . PRO A 1 177 ? 15.393 -9.839 1.667 1.00 98.06 177 PRO A O 1
ATOM 1337 N N . GLY A 1 178 ? 14.105 -9.514 -0.148 1.00 98.12 178 GLY A N 1
ATOM 1338 C CA . GLY A 1 178 ? 12.886 -9.176 0.589 1.00 98.12 178 GLY A CA 1
ATOM 1339 C C . GLY A 1 178 ? 12.727 -7.693 0.928 1.00 98.12 178 GLY A C 1
ATOM 1340 O O . GLY A 1 178 ? 11.669 -7.322 1.437 1.00 98.12 178 GLY A O 1
ATOM 1341 N N . ALA A 1 179 ? 13.733 -6.855 0.652 1.00 98.56 179 ALA A N 1
ATOM 1342 C CA . ALA A 1 179 ? 13.635 -5.403 0.756 1.00 98.56 179 ALA A CA 1
ATOM 1343 C C . ALA A 1 179 ? 13.254 -4.774 -0.592 1.00 98.56 179 ALA A C 1
ATOM 1345 O O . ALA A 1 179 ? 13.640 -5.244 -1.663 1.00 98.56 179 ALA A O 1
ATOM 1346 N N . LEU A 1 180 ? 12.503 -3.679 -0.532 1.00 98.56 180 LEU A N 1
ATOM 1347 C CA . LEU A 1 180 ? 12.179 -2.834 -1.673 1.00 98.56 180 LEU A CA 1
ATOM 1348 C C . LEU A 1 180 ? 13.313 -1.844 -1.955 1.00 98.56 180 LEU A C 1
ATOM 1350 O O . LEU A 1 180 ? 14.003 -1.392 -1.049 1.00 98.56 180 LEU A O 1
ATOM 1354 N N . ARG A 1 181 ? 13.439 -1.401 -3.206 1.00 98.12 181 ARG A N 1
ATOM 1355 C CA . ARG A 1 181 ? 14.374 -0.326 -3.601 1.00 98.12 181 ARG A CA 1
ATOM 1356 C C . ARG A 1 181 ? 13.697 1.034 -3.754 1.00 98.12 181 ARG A C 1
ATOM 1358 O O . ARG A 1 181 ? 14.170 1.907 -4.466 1.00 98.12 181 ARG A O 1
ATOM 1365 N N . GLY A 1 182 ? 12.504 1.178 -3.190 1.00 98.12 182 GLY A N 1
ATOM 1366 C CA . GLY A 1 182 ? 11.625 2.307 -3.468 1.00 98.12 182 GLY A CA 1
ATOM 1367 C C . GLY A 1 182 ? 10.444 2.331 -2.516 1.00 98.12 182 GLY A C 1
ATOM 1368 O O . GLY A 1 182 ? 10.626 2.105 -1.316 1.00 98.12 182 GLY A O 1
ATOM 1369 N N . GLY A 1 183 ? 9.251 2.616 -3.030 1.00 98.19 183 GLY A N 1
ATOM 1370 C CA . GLY A 1 183 ? 8.087 2.880 -2.199 1.00 98.19 183 GLY A CA 1
ATOM 1371 C C . GLY A 1 183 ? 6.859 2.066 -2.553 1.00 98.19 183 GLY A C 1
ATOM 1372 O O . GLY A 1 183 ? 6.552 1.849 -3.723 1.00 98.19 183 GLY A O 1
ATOM 1373 N N . SER A 1 184 ? 6.165 1.626 -1.507 1.00 98.44 184 SER A N 1
ATOM 1374 C CA . SER A 1 184 ? 4.915 0.873 -1.556 1.00 98.44 184 SER A CA 1
ATOM 1375 C C . SER A 1 184 ? 3.706 1.798 -1.342 1.00 98.44 184 SER A C 1
ATOM 1377 O O . SER A 1 184 ? 3.799 2.860 -0.712 1.00 98.44 184 SER A O 1
ATOM 1379 N N . HIS A 1 185 ? 2.555 1.437 -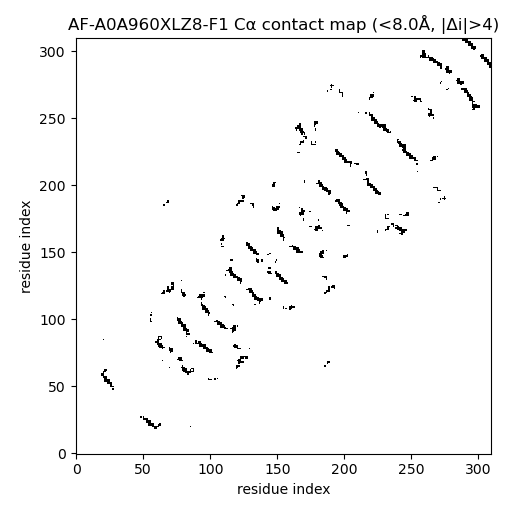1.910 1.00 97.06 185 HIS A N 1
ATOM 1380 C CA . HIS A 1 185 ? 1.347 2.258 -1.882 1.00 97.06 185 HIS A CA 1
ATOM 1381 C C . HIS A 1 185 ? 0.066 1.427 -1.922 1.00 97.06 185 HIS A C 1
ATOM 1383 O O . HIS A 1 185 ? -0.038 0.524 -2.750 1.00 97.06 185 HIS A O 1
ATOM 1389 N N . VAL A 1 186 ? -0.914 1.840 -1.104 1.00 95.50 186 VAL A N 1
ATOM 1390 C CA . VAL A 1 186 ? -2.220 1.186 -0.895 1.00 95.50 186 VAL A CA 1
ATOM 1391 C C . VAL A 1 186 ? -2.018 -0.268 -0.495 1.00 95.50 186 VAL A C 1
ATOM 1393 O O . VAL A 1 186 ? -1.992 -1.164 -1.325 1.00 95.50 186 VAL A O 1
ATOM 1396 N N . HIS A 1 187 ? -1.840 -0.493 0.801 1.00 98.50 187 HIS A N 1
ATOM 1397 C CA . HIS A 1 187 ? -1.643 -1.832 1.333 1.00 98.50 187 HIS A CA 1
ATOM 1398 C C . HIS A 1 187 ? -2.995 -2.485 1.603 1.00 98.50 187 HIS A C 1
ATOM 1400 O O . HIS A 1 187 ? -3.789 -1.948 2.376 1.00 98.50 187 HIS A O 1
ATOM 1406 N N . VAL A 1 188 ? -3.271 -3.630 0.979 1.00 97.94 188 VAL A N 1
ATOM 1407 C CA . VAL A 1 188 ? -4.572 -4.311 1.092 1.00 97.94 188 VAL A CA 1
ATOM 1408 C C . VAL A 1 188 ? -4.388 -5.735 1.578 1.00 97.94 188 VAL A C 1
ATOM 1410 O O . VAL A 1 188 ? -3.721 -6.557 0.942 1.00 97.94 188 VAL A O 1
ATOM 1413 N N . TYR A 1 189 ? -4.991 -6.037 2.727 1.00 98.25 189 TYR A N 1
ATOM 1414 C CA . TYR A 1 189 ? -4.942 -7.377 3.289 1.00 98.25 189 TYR A CA 1
ATOM 1415 C C . TYR A 1 189 ? -5.670 -8.368 2.383 1.00 98.25 189 TYR A C 1
ATOM 1417 O O . TYR A 1 189 ? -6.767 -8.114 1.885 1.00 98.25 189 TYR A O 1
ATOM 1425 N N . SER A 1 190 ? -5.062 -9.536 2.227 1.00 97.81 190 SER A N 1
ATOM 1426 C CA . SER A 1 190 ? -5.759 -10.736 1.764 1.00 97.81 190 SER A CA 1
ATOM 1427 C C . SER A 1 190 ? -6.958 -11.041 2.671 1.00 97.81 190 SER A C 1
ATOM 1429 O O . SER A 1 190 ? -6.958 -10.636 3.834 1.00 97.81 190 SER A O 1
ATOM 1431 N N . PRO A 1 191 ? -7.979 -11.766 2.182 1.00 95.81 191 PRO A N 1
ATOM 1432 C CA . PRO A 1 191 ? -9.206 -12.019 2.943 1.00 95.81 191 PRO A CA 1
ATOM 1433 C C . PRO A 1 191 ? -8.995 -12.679 4.314 1.00 95.81 191 PRO A C 1
ATOM 1435 O O . PRO A 1 191 ? -9.778 -12.458 5.232 1.00 95.81 191 PRO A O 1
ATOM 1438 N N . ASP A 1 192 ? -7.941 -13.481 4.466 1.00 95.88 192 ASP A N 1
ATOM 1439 C CA . ASP A 1 192 ? -7.549 -14.119 5.727 1.00 95.88 192 ASP A CA 1
ATOM 1440 C C . ASP A 1 192 ? -6.582 -13.270 6.573 1.00 95.88 192 ASP A C 1
ATOM 1442 O O . ASP A 1 192 ? -6.214 -13.664 7.678 1.00 95.88 192 ASP A O 1
ATOM 1446 N N . GLY A 1 193 ? -6.153 -12.112 6.067 1.00 96.62 193 GLY A N 1
ATOM 1447 C CA . GLY A 1 193 ? -5.200 -11.206 6.710 1.00 96.62 193 GLY A CA 1
ATOM 1448 C C . GLY A 1 193 ? -3.743 -11.676 6.667 1.00 96.62 193 GLY A C 1
ATOM 1449 O O . GLY A 1 193 ? -2.882 -11.044 7.276 1.00 96.62 193 GLY A O 1
ATOM 1450 N N . GLY A 1 194 ? -3.444 -12.774 5.965 1.00 96.25 194 GLY A N 1
ATOM 1451 C CA . GLY A 1 194 ? -2.127 -13.421 6.000 1.00 96.25 194 GLY A CA 1
ATOM 1452 C C . GLY A 1 194 ? -1.065 -12.782 5.102 1.00 96.25 194 GLY A C 1
ATOM 1453 O O . GLY A 1 194 ? 0.119 -13.057 5.261 1.00 96.25 194 GLY A O 1
ATOM 1454 N N . MET A 1 195 ? -1.476 -11.951 4.150 1.00 97.94 195 MET A N 1
ATOM 1455 C CA . MET A 1 195 ? -0.633 -11.282 3.151 1.00 97.94 195 MET A CA 1
ATOM 1456 C C . MET A 1 195 ? -1.163 -9.879 2.863 1.00 97.94 195 MET A C 1
ATOM 1458 O O . MET A 1 195 ? -2.359 -9.633 3.039 1.00 97.94 195 MET A O 1
ATOM 1462 N N . LEU A 1 196 ? -0.297 -8.997 2.369 1.00 98.50 196 LEU A N 1
ATOM 1463 C CA . LEU A 1 196 ? -0.641 -7.641 1.937 1.00 98.50 196 LEU A CA 1
ATOM 1464 C C . LEU A 1 196 ? -0.230 -7.448 0.481 1.00 98.50 196 LEU A C 1
ATOM 1466 O O . LEU A 1 196 ? 0.923 -7.707 0.156 1.00 98.50 196 LEU A O 1
ATOM 1470 N N . SER A 1 197 ? -1.143 -6.994 -0.376 1.00 98.62 197 SER A N 1
ATOM 1471 C CA . SER A 1 197 ? -0.789 -6.479 -1.703 1.00 98.62 197 SER A CA 1
ATOM 1472 C C . SER A 1 197 ? -0.471 -4.991 -1.627 1.00 98.62 197 SER A C 1
ATOM 1474 O O . SER A 1 197 ? -0.876 -4.328 -0.668 1.00 98.62 197 SER A O 1
ATOM 1476 N N . PHE A 1 198 ? 0.272 -4.486 -2.606 1.00 98.75 198 PHE A N 1
ATOM 1477 C CA . PHE A 1 198 ? 0.504 -3.057 -2.794 1.00 98.75 198 PHE A CA 1
ATOM 1478 C C . PHE A 1 198 ? 0.955 -2.756 -4.227 1.00 98.75 198 PHE A C 1
ATOM 1480 O O . PHE A 1 198 ? 1.507 -3.610 -4.927 1.00 98.75 198 PHE A O 1
ATOM 1487 N N . THR A 1 199 ? 0.843 -1.488 -4.619 1.00 98.56 199 THR A N 1
ATOM 1488 C CA . THR A 1 199 ? 1.549 -0.944 -5.791 1.00 98.56 199 THR A CA 1
ATOM 1489 C C . THR A 1 199 ? 2.927 -0.403 -5.417 1.00 98.56 199 THR A C 1
ATOM 1491 O O . THR A 1 199 ? 3.131 0.085 -4.307 1.00 98.56 199 THR A O 1
ATOM 1494 N N . TYR A 1 200 ? 3.875 -0.463 -6.348 1.00 98.69 200 TYR A N 1
ATOM 1495 C CA . TYR A 1 200 ? 5.291 -0.180 -6.123 1.00 98.69 200 TYR A CA 1
ATOM 1496 C C . TYR A 1 200 ? 5.874 0.777 -7.163 1.00 98.69 200 TYR A C 1
ATOM 1498 O O . TYR A 1 200 ? 5.557 0.663 -8.345 1.00 98.69 200 TYR A O 1
ATOM 1506 N N . GLU A 1 201 ? 6.763 1.667 -6.723 1.00 98.62 201 GLU A N 1
ATOM 1507 C CA . GLU A 1 201 ? 7.631 2.498 -7.568 1.00 98.62 201 GLU A CA 1
ATOM 1508 C C . GLU A 1 201 ? 9.078 2.383 -7.065 1.00 98.62 201 GLU A C 1
ATOM 1510 O O . GLU A 1 201 ? 9.327 2.437 -5.859 1.00 98.62 201 GLU A O 1
ATOM 1515 N N . ASP A 1 202 ? 10.032 2.240 -7.978 1.00 98.31 202 ASP A N 1
ATOM 1516 C CA . ASP A 1 202 ? 11.445 1.986 -7.697 1.00 98.31 202 ASP A CA 1
ATOM 1517 C C . ASP A 1 202 ? 12.269 3.283 -7.735 1.00 98.31 202 ASP A C 1
ATOM 1519 O O . ASP A 1 202 ? 12.309 3.975 -8.755 1.00 98.31 202 ASP A O 1
ATOM 1523 N N . ASP A 1 203 ? 12.941 3.620 -6.630 1.00 97.94 203 ASP A N 1
ATOM 1524 C CA . ASP A 1 203 ? 13.767 4.832 -6.557 1.00 97.94 203 ASP A CA 1
ATOM 1525 C C . ASP A 1 203 ? 15.070 4.675 -7.347 1.00 97.94 203 ASP A C 1
ATOM 1527 O O . ASP A 1 203 ? 15.524 5.610 -8.002 1.00 97.94 203 ASP A O 1
ATOM 1531 N N . VAL A 1 204 ? 15.663 3.478 -7.337 1.00 97.44 204 VAL A N 1
ATOM 1532 C CA . VAL A 1 204 ? 16.922 3.203 -8.038 1.00 97.44 204 VAL A CA 1
ATOM 1533 C C . VAL A 1 204 ? 16.715 3.297 -9.545 1.00 97.44 204 VAL A C 1
ATOM 1535 O O . VAL A 1 204 ? 17.499 3.959 -10.225 1.00 97.44 204 VAL A O 1
ATOM 1538 N N . LEU A 1 205 ? 15.641 2.697 -10.069 1.00 97.19 205 LEU A N 1
ATOM 1539 C CA . LEU A 1 205 ? 15.296 2.831 -11.487 1.00 97.19 205 LEU A CA 1
ATOM 1540 C C . LEU A 1 205 ? 14.827 4.250 -11.842 1.00 97.19 205 LEU A C 1
ATOM 1542 O O . LEU A 1 205 ? 15.006 4.690 -12.977 1.00 97.19 205 LEU A O 1
ATOM 1546 N N . GLY A 1 206 ? 14.270 4.991 -10.879 1.00 95.75 206 GLY A N 1
ATOM 1547 C CA . GLY A 1 206 ? 13.827 6.376 -11.057 1.00 95.75 206 GLY A CA 1
ATOM 1548 C C . GLY A 1 206 ? 14.960 7.367 -11.344 1.00 95.75 206 GLY A C 1
ATOM 1549 O O . GLY A 1 206 ? 14.703 8.470 -11.822 1.00 95.75 206 GLY A O 1
ATOM 1550 N N . ARG A 1 207 ? 16.217 6.976 -11.101 1.00 94.69 207 ARG A N 1
ATOM 1551 C CA . ARG A 1 207 ? 17.411 7.804 -11.348 1.00 94.69 207 ARG A CA 1
ATOM 1552 C C . ARG A 1 207 ? 17.876 7.784 -12.807 1.00 94.69 207 ARG A C 1
ATOM 1554 O O . ARG A 1 207 ? 18.721 8.599 -13.179 1.00 94.69 207 ARG A O 1
ATOM 1561 N N . PHE A 1 208 ? 17.359 6.876 -13.636 1.00 96.38 208 PHE A N 1
ATOM 1562 C CA . PHE A 1 208 ? 17.747 6.772 -15.043 1.00 96.38 208 PHE A CA 1
ATOM 1563 C C . PHE A 1 208 ? 16.815 7.581 -15.948 1.00 96.38 208 PHE A C 1
ATOM 1565 O O . PHE A 1 208 ? 15.596 7.515 -15.834 1.00 96.38 208 PHE A O 1
ATOM 1572 N N . ALA A 1 209 ? 17.397 8.318 -16.899 1.00 94.62 209 ALA A N 1
ATOM 1573 C CA . ALA A 1 209 ? 16.642 9.074 -17.904 1.00 94.62 209 ALA A CA 1
ATOM 1574 C C . ALA A 1 209 ? 16.257 8.236 -19.139 1.00 94.62 209 ALA A C 1
ATOM 1576 O O . ALA A 1 209 ? 15.358 8.612 -19.887 1.00 94.62 209 ALA A O 1
ATOM 1577 N N . ALA A 1 210 ? 16.951 7.119 -19.372 1.00 95.00 210 ALA A N 1
ATOM 1578 C CA . ALA A 1 210 ? 16.689 6.184 -20.461 1.00 95.00 210 ALA A CA 1
ATOM 1579 C C . ALA A 1 210 ? 17.037 4.753 -20.024 1.00 95.00 210 ALA A C 1
ATOM 1581 O O . ALA A 1 210 ? 17.958 4.559 -19.224 1.00 95.00 210 ALA A O 1
ATOM 1582 N N . ALA A 1 211 ? 16.320 3.768 -20.570 1.00 94.44 211 ALA A N 1
ATOM 1583 C CA . ALA A 1 211 ? 16.656 2.355 -20.408 1.00 94.44 211 ALA A CA 1
ATOM 1584 C C . ALA A 1 211 ? 18.019 2.039 -21.048 1.00 94.44 211 ALA A C 1
ATOM 1586 O O . ALA A 1 211 ? 18.436 2.694 -22.008 1.00 94.44 211 ALA A O 1
ATOM 1587 N N . GLY A 1 212 ? 18.705 1.032 -20.518 1.00 93.19 212 GLY A N 1
ATOM 1588 C CA . GLY A 1 212 ? 20.017 0.593 -20.979 1.00 93.19 212 GLY A CA 1
ATOM 1589 C C . GLY A 1 212 ? 20.155 -0.931 -20.979 1.00 93.19 212 GLY A C 1
ATOM 1590 O O . GLY A 1 212 ? 19.189 -1.639 -20.712 1.00 93.19 212 GLY A O 1
ATOM 1591 N N . PRO A 1 213 ? 21.355 -1.455 -21.284 1.00 92.06 213 PRO A N 1
ATOM 1592 C CA . PRO A 1 213 ? 21.592 -2.900 -21.347 1.00 92.06 213 PRO A CA 1
ATOM 1593 C C . PRO A 1 213 ? 21.339 -3.632 -20.021 1.00 92.06 213 PRO A C 1
ATOM 1595 O O . PRO A 1 213 ? 20.890 -4.775 -20.039 1.00 92.06 213 PRO A O 1
ATOM 1598 N N . ASP A 1 214 ? 21.589 -2.959 -18.893 1.00 92.38 214 ASP A N 1
ATOM 1599 C CA . ASP A 1 214 ? 21.569 -3.560 -17.553 1.00 92.38 214 ASP A CA 1
ATOM 1600 C C . ASP A 1 214 ? 20.460 -2.986 -16.646 1.00 92.38 214 ASP A C 1
ATOM 1602 O O . ASP A 1 214 ? 20.369 -3.336 -15.467 1.00 92.38 214 ASP A O 1
ATOM 1606 N N . HIS A 1 215 ? 19.611 -2.092 -17.171 1.00 93.19 215 HIS A N 1
ATOM 1607 C CA . HIS A 1 215 ? 18.541 -1.442 -16.410 1.00 93.19 215 HIS A CA 1
ATOM 1608 C C . HIS A 1 215 ? 17.360 -1.015 -17.290 1.00 93.19 215 HIS A C 1
ATOM 1610 O O . HIS A 1 215 ? 17.527 -0.560 -18.420 1.00 93.19 215 HIS A O 1
ATOM 1616 N N . ASP A 1 216 ? 16.158 -1.100 -16.727 1.00 94.69 216 ASP A N 1
ATOM 1617 C CA . ASP A 1 216 ? 14.941 -0.499 -17.286 1.00 94.69 216 ASP A CA 1
ATOM 1618 C C . ASP A 1 216 ? 14.687 0.875 -16.614 1.00 94.69 216 ASP A C 1
ATOM 1620 O O . ASP A 1 216 ? 15.492 1.353 -15.808 1.00 94.69 216 ASP A O 1
ATOM 1624 N N . LEU A 1 217 ? 13.581 1.533 -16.946 1.00 96.81 217 LEU A N 1
ATOM 1625 C CA . LEU A 1 217 ? 13.075 2.723 -16.269 1.00 96.81 217 LEU A CA 1
ATOM 1626 C C . LEU A 1 217 ? 12.123 2.344 -15.134 1.00 96.81 217 LEU A C 1
ATOM 1628 O O . LEU A 1 217 ? 11.525 1.269 -15.131 1.00 96.81 217 LEU A O 1
ATOM 1632 N N . ASN A 1 218 ? 11.930 3.260 -14.183 1.00 97.38 218 ASN A N 1
ATOM 1633 C CA . ASN A 1 218 ? 10.897 3.069 -13.174 1.00 97.38 218 ASN A CA 1
ATOM 1634 C C . ASN A 1 218 ? 9.503 3.005 -13.823 1.00 97.38 218 ASN A C 1
ATOM 1636 O O . ASN A 1 218 ? 9.081 3.922 -14.532 1.00 97.38 218 ASN A O 1
ATOM 1640 N N . GLN A 1 219 ? 8.786 1.928 -13.524 1.00 97.31 219 GLN A N 1
ATOM 1641 C CA . GLN A 1 219 ? 7.401 1.685 -13.899 1.00 97.31 219 GLN A CA 1
ATOM 1642 C C . GLN A 1 219 ? 6.668 1.122 -12.696 1.00 97.31 219 GLN A C 1
ATOM 1644 O O . GLN A 1 219 ? 7.207 0.299 -11.946 1.00 97.31 219 GLN A O 1
ATOM 1649 N N . ARG A 1 220 ? 5.397 1.499 -12.563 1.00 98.44 220 ARG A N 1
ATOM 1650 C CA . ARG A 1 220 ? 4.583 0.974 -11.478 1.00 98.44 220 ARG A CA 1
ATOM 1651 C C . ARG A 1 220 ? 4.406 -0.531 -11.605 1.00 98.44 220 ARG A C 1
ATOM 1653 O O . ARG A 1 220 ? 3.937 -1.008 -12.638 1.00 98.44 220 ARG A O 1
ATOM 1660 N N . ASN A 1 221 ? 4.708 -1.232 -10.522 1.00 98.69 221 ASN A N 1
ATOM 1661 C CA . ASN A 1 221 ? 4.497 -2.666 -10.371 1.00 98.69 221 ASN A CA 1
ATOM 1662 C C . ASN A 1 221 ? 3.510 -2.966 -9.238 1.00 98.69 221 ASN A C 1
ATOM 1664 O O . ASN A 1 221 ? 3.135 -2.079 -8.472 1.00 98.69 221 ASN A O 1
ATOM 1668 N N . VAL A 1 222 ? 3.119 -4.232 -9.123 1.00 98.81 222 VAL A N 1
ATOM 1669 C CA . VAL A 1 222 ? 2.372 -4.785 -7.993 1.00 98.81 222 VAL A CA 1
ATOM 1670 C C . VAL A 1 222 ? 3.278 -5.746 -7.230 1.00 98.81 222 VAL A C 1
ATOM 1672 O O . VAL A 1 222 ? 4.052 -6.510 -7.818 1.00 98.81 222 VAL A O 1
ATOM 1675 N N . GLY A 1 223 ? 3.188 -5.707 -5.906 1.00 98.62 223 GLY A N 1
ATOM 1676 C CA . GLY A 1 223 ? 3.920 -6.589 -5.014 1.00 98.62 223 GLY A CA 1
ATOM 1677 C C . GLY A 1 223 ? 3.055 -7.164 -3.905 1.00 98.62 223 GLY A C 1
ATOM 1678 O O . GLY A 1 223 ? 1.897 -6.787 -3.721 1.00 98.62 223 GLY A O 1
ATOM 1679 N N . VAL A 1 224 ? 3.643 -8.117 -3.186 1.00 98.69 224 VAL A N 1
ATOM 1680 C CA . VAL A 1 224 ? 3.054 -8.770 -2.021 1.00 98.69 224 VAL A CA 1
ATOM 1681 C C . VAL A 1 224 ? 4.077 -8.813 -0.891 1.00 98.69 224 VAL A C 1
ATOM 1683 O O . VAL A 1 224 ? 5.235 -9.182 -1.099 1.00 98.69 224 VAL A O 1
ATOM 1686 N N . SER A 1 225 ? 3.638 -8.463 0.314 1.00 98.75 225 SER A N 1
ATOM 1687 C CA . SER A 1 225 ? 4.381 -8.670 1.554 1.00 98.75 225 SER A CA 1
ATOM 1688 C C . SER A 1 225 ? 3.797 -9.866 2.301 1.00 98.75 225 SER A C 1
ATOM 1690 O O . SER A 1 225 ? 2.575 -9.999 2.431 1.00 98.75 225 SER A O 1
ATOM 1692 N N . VAL A 1 226 ? 4.676 -10.720 2.824 1.00 98.00 226 VAL A N 1
ATOM 1693 C CA . VAL A 1 226 ? 4.328 -11.936 3.565 1.00 98.00 226 VAL A CA 1
ATOM 1694 C C . VAL A 1 226 ? 5.044 -11.982 4.926 1.00 98.00 226 VAL A C 1
ATOM 1696 O O . VAL A 1 226 ? 6.220 -11.621 5.022 1.00 98.00 226 VAL A O 1
ATOM 1699 N N . PRO A 1 227 ? 4.381 -12.456 5.997 1.00 96.38 227 PRO A N 1
ATOM 1700 C CA . PRO A 1 227 ? 4.925 -12.487 7.355 1.00 96.38 227 PRO A CA 1
ATOM 1701 C C . PRO A 1 227 ? 5.877 -13.676 7.581 1.00 96.38 227 PRO A C 1
ATOM 1703 O O . PRO A 1 227 ? 5.711 -14.438 8.530 1.00 96.38 227 PRO A O 1
ATOM 1706 N N . CYS A 1 228 ? 6.874 -13.876 6.715 1.00 93.94 228 CYS A N 1
ATOM 1707 C CA . CYS A 1 228 ? 7.838 -14.980 6.842 1.00 93.94 228 CYS A CA 1
ATOM 1708 C C . CYS A 1 228 ? 9.138 -14.595 7.574 1.00 93.94 228 CYS A C 1
ATOM 1710 O O . CYS A 1 228 ? 10.152 -15.277 7.438 1.00 93.94 228 CYS A O 1
ATOM 1712 N N . GLY A 1 229 ? 9.097 -13.519 8.363 1.00 92.94 229 GLY A N 1
ATOM 1713 C CA . GLY A 1 229 ? 10.201 -13.034 9.188 1.00 92.94 229 GLY A CA 1
ATOM 1714 C C . GLY A 1 229 ? 10.668 -11.627 8.801 1.00 92.94 229 GLY A C 1
ATOM 1715 O O . GLY A 1 229 ? 10.421 -11.183 7.676 1.00 92.94 229 GLY A O 1
ATOM 1716 N N . PRO A 1 230 ? 11.344 -10.926 9.728 1.00 97.94 230 PRO A N 1
ATOM 1717 C CA . PRO A 1 230 ? 11.787 -9.561 9.499 1.00 97.94 230 PRO A CA 1
ATOM 1718 C C . PRO A 1 230 ? 12.931 -9.501 8.487 1.00 97.94 230 PRO A C 1
ATOM 1720 O O . PRO A 1 230 ? 13.859 -10.312 8.523 1.00 97.94 230 PRO A O 1
ATOM 1723 N N . VAL A 1 231 ? 12.908 -8.475 7.640 1.00 98.62 231 VAL A N 1
ATOM 1724 C CA . VAL A 1 231 ? 13.980 -8.158 6.694 1.00 98.62 231 VAL A CA 1
ATOM 1725 C C . VAL A 1 231 ? 14.837 -7.048 7.287 1.00 98.62 231 VAL A C 1
ATOM 1727 O O . VAL A 1 231 ? 14.377 -5.926 7.516 1.00 98.62 231 VAL A O 1
ATOM 1730 N N . ARG A 1 232 ? 16.100 -7.379 7.564 1.00 98.25 232 ARG A N 1
ATOM 1731 C CA . ARG A 1 232 ? 17.076 -6.466 8.161 1.00 98.25 232 ARG A CA 1
ATOM 1732 C C . ARG A 1 232 ? 18.032 -5.973 7.090 1.00 98.25 232 ARG A C 1
ATOM 1734 O O . ARG A 1 232 ? 18.704 -6.777 6.455 1.00 98.25 232 ARG A O 1
ATOM 1741 N N . VAL A 1 233 ? 18.079 -4.658 6.918 1.00 98.00 233 VAL A N 1
ATOM 1742 C CA . VAL A 1 233 ? 18.928 -3.985 5.926 1.00 98.00 233 VAL A CA 1
ATOM 1743 C C . VAL A 1 233 ? 20.097 -3.287 6.610 1.00 98.00 233 VAL A C 1
ATOM 1745 O O . VAL A 1 233 ? 20.005 -2.885 7.774 1.00 98.00 233 VAL A O 1
ATOM 1748 N N . SER A 1 234 ? 21.191 -3.131 5.871 1.00 95.00 234 SER A N 1
ATOM 1749 C CA . SER A 1 234 ? 22.358 -2.362 6.298 1.00 95.00 234 SER A CA 1
ATOM 1750 C C . SER A 1 234 ? 22.004 -0.874 6.481 1.00 95.00 234 SER A C 1
ATOM 1752 O O . SER A 1 234 ? 21.263 -0.316 5.663 1.00 95.00 234 SER A O 1
ATOM 1754 N N . PRO A 1 235 ? 22.534 -0.192 7.517 1.00 94.62 235 PRO A N 1
ATOM 1755 C CA . PRO A 1 235 ? 22.358 1.247 7.710 1.00 94.62 235 PRO A CA 1
ATOM 1756 C C . PRO A 1 235 ? 23.332 2.090 6.858 1.00 94.62 235 PRO A C 1
ATOM 1758 O O . PRO A 1 235 ? 23.629 3.229 7.212 1.00 94.62 235 PRO A O 1
ATOM 1761 N N . ASP A 1 236 ? 23.866 1.545 5.761 1.00 95.75 236 ASP A N 1
ATOM 1762 C CA . ASP A 1 236 ? 24.826 2.229 4.876 1.00 95.75 236 ASP A CA 1
ATOM 1763 C C . ASP A 1 236 ? 24.222 3.363 4.035 1.00 95.75 236 ASP A C 1
ATOM 1765 O O . ASP A 1 236 ? 24.959 4.184 3.487 1.00 95.75 236 ASP A O 1
ATOM 1769 N N . HIS A 1 237 ? 22.894 3.457 3.989 1.00 96.62 237 HIS A N 1
ATOM 1770 C CA . HIS A 1 237 ? 22.173 4.561 3.380 1.00 96.62 237 HIS A CA 1
ATOM 1771 C C . HIS A 1 237 ? 21.203 5.192 4.392 1.00 96.62 237 HIS A C 1
ATOM 1773 O O . HIS A 1 237 ? 20.400 4.482 5.001 1.00 96.62 237 HIS A O 1
ATOM 1779 N N . PRO A 1 238 ? 21.175 6.531 4.544 1.00 95.75 238 PRO A N 1
ATOM 1780 C CA . PRO A 1 238 ? 20.372 7.207 5.573 1.00 95.75 238 PRO A CA 1
ATOM 1781 C C . PRO A 1 238 ? 18.855 7.057 5.385 1.00 95.75 238 PRO A C 1
ATOM 1783 O O . PRO A 1 238 ? 18.080 7.364 6.286 1.00 95.75 238 PRO A O 1
ATOM 1786 N N . ARG A 1 239 ? 18.415 6.626 4.197 1.00 96.88 239 ARG A N 1
ATOM 1787 C CA . ARG A 1 239 ? 16.999 6.377 3.872 1.00 96.88 239 ARG A CA 1
ATOM 1788 C C . ARG A 1 239 ? 16.611 4.891 3.885 1.00 96.88 239 ARG A C 1
ATOM 1790 O O . ARG A 1 239 ? 15.437 4.587 3.650 1.00 96.88 239 ARG A O 1
ATOM 1797 N N . ASN A 1 240 ? 17.561 3.992 4.158 1.00 97.94 240 ASN A N 1
ATOM 1798 C CA . ASN A 1 240 ? 17.271 2.576 4.374 1.00 97.94 240 ASN A CA 1
ATOM 1799 C C . ASN A 1 240 ? 16.509 2.384 5.686 1.00 97.94 240 ASN A C 1
ATOM 1801 O O . ASN A 1 240 ? 16.694 3.124 6.651 1.00 97.94 240 ASN A O 1
ATOM 1805 N N . HIS A 1 241 ? 15.649 1.373 5.721 1.00 98.19 241 HIS A N 1
ATOM 1806 C CA . HIS A 1 241 ? 14.980 0.949 6.946 1.00 98.19 241 HIS A CA 1
ATOM 1807 C C . HIS A 1 241 ? 14.653 -0.536 6.890 1.00 98.19 241 HIS A C 1
ATOM 1809 O O . HIS A 1 241 ? 14.343 -1.084 5.835 1.00 98.19 241 HIS A O 1
ATOM 1815 N N . SER A 1 242 ? 14.711 -1.187 8.049 1.00 98.50 242 SER A N 1
ATOM 1816 C CA . SER A 1 242 ? 14.245 -2.567 8.186 1.00 98.50 242 SER A CA 1
ATOM 1817 C C . SER A 1 242 ? 12.719 -2.609 8.262 1.00 98.50 242 SER A C 1
ATOM 1819 O O . SER A 1 242 ? 12.086 -1.631 8.673 1.00 98.50 242 SER A O 1
ATOM 1821 N N . GLY A 1 243 ? 12.163 -3.760 7.904 1.00 98.38 243 GLY A N 1
ATOM 1822 C CA . GLY A 1 243 ? 10.735 -4.052 7.940 1.00 98.38 243 GLY A CA 1
ATOM 1823 C C . GLY A 1 243 ? 10.483 -5.425 8.543 1.00 98.38 243 GLY A C 1
ATOM 1824 O O . GLY A 1 243 ? 11.379 -6.269 8.620 1.00 98.38 243 GLY A O 1
ATOM 1825 N N . GLU A 1 244 ? 9.262 -5.648 8.999 1.00 98.44 244 GLU A N 1
ATOM 1826 C CA . GLU A 1 244 ? 8.899 -6.886 9.681 1.00 98.44 244 GLU A CA 1
ATOM 1827 C C . GLU A 1 244 ? 8.446 -7.994 8.717 1.00 98.44 244 GLU A C 1
ATOM 1829 O O . GLU A 1 244 ? 8.387 -9.155 9.126 1.00 98.44 244 GLU A O 1
ATOM 1834 N N . TRP A 1 245 ? 8.106 -7.674 7.460 1.00 98.56 245 TRP A N 1
ATOM 1835 C CA . TRP A 1 245 ? 7.638 -8.645 6.463 1.00 98.56 245 TRP A CA 1
ATOM 1836 C C . TRP A 1 245 ? 8.566 -8.718 5.247 1.00 98.56 245 TRP A C 1
ATOM 1838 O O . TRP A 1 245 ? 9.126 -7.720 4.788 1.00 98.56 245 TRP A O 1
ATOM 1848 N N . PHE A 1 246 ? 8.673 -9.918 4.679 1.00 98.69 246 PHE A N 1
ATOM 1849 C CA . PHE A 1 246 ? 9.389 -10.151 3.431 1.00 98.69 246 PHE A CA 1
ATOM 1850 C C . PHE A 1 246 ? 8.532 -9.714 2.252 1.00 98.69 246 PHE A C 1
ATOM 1852 O O . PHE A 1 246 ? 7.349 -10.046 2.189 1.00 98.69 246 PHE A O 1
ATOM 1859 N N . THR A 1 247 ? 9.126 -8.989 1.310 1.00 98.44 247 THR A N 1
ATOM 1860 C CA . THR A 1 247 ? 8.384 -8.351 0.226 1.00 98.44 247 THR A CA 1
ATOM 1861 C C . THR A 1 247 ? 8.915 -8.756 -1.145 1.00 98.44 247 THR A C 1
ATOM 1863 O O . THR A 1 247 ? 10.123 -8.800 -1.368 1.00 98.44 247 THR A O 1
ATOM 1866 N N . VAL A 1 248 ? 8.004 -9.047 -2.078 1.00 97.94 248 VAL A N 1
ATOM 1867 C CA . VAL A 1 248 ? 8.321 -9.416 -3.465 1.00 97.94 248 VAL A CA 1
ATOM 1868 C C . VAL A 1 248 ? 7.445 -8.655 -4.450 1.00 97.94 248 VAL A C 1
ATOM 1870 O O . VAL A 1 248 ?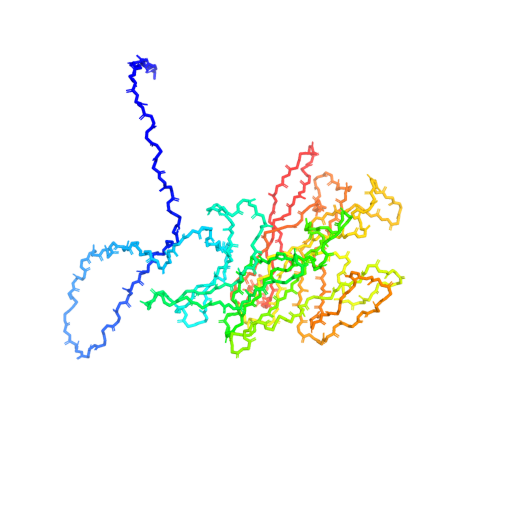 6.285 -8.372 -4.163 1.00 97.94 248 VAL A O 1
ATOM 1873 N N . LEU A 1 249 ? 7.978 -8.359 -5.635 1.00 98.50 249 LEU A N 1
ATOM 1874 C CA . LEU A 1 249 ? 7.152 -7.952 -6.770 1.00 98.50 249 LEU A CA 1
ATOM 1875 C C . LEU A 1 249 ? 6.585 -9.197 -7.445 1.00 98.50 249 LEU A C 1
ATOM 1877 O O . LEU A 1 249 ? 7.303 -10.173 -7.661 1.00 98.50 249 LEU A O 1
ATOM 1881 N N . VAL A 1 250 ? 5.297 -9.151 -7.767 1.00 98.38 250 VAL A N 1
ATOM 1882 C CA . VAL A 1 250 ? 4.584 -10.243 -8.445 1.00 98.38 250 VAL A CA 1
ATOM 1883 C C . VAL A 1 250 ? 4.305 -9.917 -9.908 1.00 98.38 250 VAL A C 1
ATOM 1885 O O . VAL A 1 250 ? 3.941 -10.797 -10.678 1.00 98.38 250 VAL A O 1
ATOM 1888 N N . THR A 1 251 ? 4.537 -8.674 -10.324 1.00 98.38 251 THR A N 1
ATOM 1889 C CA . THR A 1 251 ? 4.503 -8.272 -11.731 1.00 98.38 251 THR A CA 1
ATOM 1890 C C . THR A 1 251 ? 5.897 -7.963 -12.246 1.00 98.38 251 THR A C 1
ATOM 1892 O O . THR A 1 251 ? 6.817 -7.653 -11.487 1.00 98.38 251 THR A O 1
ATOM 1895 N N . ARG A 1 252 ? 6.036 -8.021 -13.569 1.00 96.44 252 ARG A N 1
ATOM 1896 C CA . ARG A 1 252 ? 7.189 -7.502 -14.294 1.00 96.44 252 ARG A CA 1
ATOM 1897 C C . ARG A 1 252 ? 6.683 -6.537 -15.350 1.00 96.44 252 ARG A C 1
ATOM 1899 O O . ARG A 1 252 ? 5.825 -6.907 -16.147 1.00 96.44 252 ARG A O 1
ATOM 1906 N N . THR A 1 253 ? 7.235 -5.335 -15.355 1.00 97.50 253 THR A N 1
ATOM 1907 C CA . THR A 1 253 ? 6.968 -4.322 -16.374 1.00 97.50 253 THR A CA 1
ATOM 1908 C C . THR A 1 253 ? 8.182 -4.112 -17.272 1.00 97.50 253 THR A C 1
ATOM 1910 O O . THR A 1 253 ? 9.279 -4.570 -16.942 1.00 97.50 253 THR A O 1
ATOM 1913 N N . THR A 1 254 ? 7.991 -3.434 -18.405 1.00 96.62 254 THR A N 1
ATOM 1914 C CA . THR A 1 254 ? 9.090 -2.989 -19.267 1.00 96.62 254 THR A CA 1
ATOM 1915 C C . THR A 1 254 ? 8.821 -1.642 -19.940 1.00 96.62 254 THR A C 1
ATOM 1917 O O . THR A 1 254 ? 7.678 -1.327 -20.285 1.00 96.62 254 THR A O 1
ATOM 1920 N N . SER A 1 255 ? 9.878 -0.853 -20.193 1.00 95.75 255 SER A N 1
ATOM 1921 C CA . SER A 1 255 ? 9.766 0.411 -20.944 1.00 95.75 255 SER A CA 1
ATOM 1922 C C . SER A 1 255 ? 9.749 0.189 -22.450 1.00 95.75 255 SER A C 1
ATOM 1924 O O . SER A 1 255 ? 9.589 1.148 -23.203 1.00 95.75 255 SER A O 1
ATOM 1926 N N . GLN A 1 256 ? 9.988 -1.043 -22.902 1.00 95.19 256 GLN A N 1
ATOM 1927 C CA . GLN A 1 256 ? 10.067 -1.411 -24.314 1.00 95.19 256 GLN A CA 1
ATOM 1928 C C . GLN A 1 256 ? 9.062 -2.528 -24.640 1.00 95.19 256 GLN A C 1
ATOM 1930 O O . GLN A 1 256 ? 9.459 -3.603 -25.091 1.00 95.19 256 GLN A O 1
ATOM 1935 N N . PRO A 1 257 ? 7.755 -2.303 -24.404 1.00 96.88 257 PRO A N 1
ATOM 1936 C CA . PRO A 1 257 ? 6.727 -3.304 -24.673 1.00 96.88 257 PRO A CA 1
ATOM 1937 C C . PRO A 1 257 ? 6.656 -3.630 -26.169 1.00 96.88 257 PRO A C 1
ATOM 1939 O O . PRO A 1 257 ? 6.684 -2.736 -27.021 1.00 96.88 257 PRO A O 1
ATOM 1942 N N . ARG A 1 258 ? 6.497 -4.908 -26.513 1.00 98.00 258 ARG A N 1
ATOM 1943 C CA . ARG A 1 258 ? 6.238 -5.307 -27.903 1.00 98.00 258 ARG A CA 1
ATOM 1944 C C . ARG A 1 258 ? 4.756 -5.073 -28.251 1.00 98.00 258 ARG A C 1
ATOM 1946 O O . ARG A 1 258 ? 3.892 -5.568 -27.524 1.00 98.00 258 ARG A O 1
ATOM 1953 N N . PRO A 1 259 ? 4.427 -4.371 -29.355 1.00 98.06 259 PRO A N 1
ATOM 1954 C CA . PRO A 1 259 ? 3.042 -4.208 -29.807 1.00 98.06 259 PRO A CA 1
ATOM 1955 C C . PRO A 1 259 ? 2.322 -5.546 -30.025 1.00 98.06 259 PRO A C 1
ATOM 1957 O O . PRO A 1 259 ? 2.855 -6.444 -30.675 1.00 98.06 259 PRO A O 1
ATOM 1960 N N . GLY A 1 260 ? 1.103 -5.670 -29.497 1.00 97.25 260 GLY A N 1
ATOM 1961 C CA . GLY A 1 260 ? 0.276 -6.876 -29.582 1.00 97.25 260 GLY A CA 1
ATOM 1962 C C . GLY A 1 260 ? 0.704 -8.020 -28.657 1.00 97.25 260 GLY A C 1
ATOM 1963 O O . GLY A 1 260 ? 0.279 -9.151 -28.886 1.00 97.25 260 GLY A O 1
ATOM 1964 N N . SER A 1 261 ? 1.555 -7.749 -27.664 1.00 97.69 261 SER A N 1
ATOM 1965 C CA . SER A 1 261 ? 1.988 -8.720 -26.652 1.00 97.69 261 SER A CA 1
ATOM 1966 C C . SER A 1 261 ? 1.444 -8.389 -25.261 1.00 97.69 261 SER A C 1
ATOM 1968 O O . SER A 1 261 ? 0.921 -7.299 -25.037 1.00 97.69 261 SER A O 1
ATOM 1970 N N . ASP A 1 262 ? 1.676 -9.301 -24.316 1.00 97.31 262 ASP A N 1
ATOM 1971 C CA . ASP A 1 262 ? 1.355 -9.130 -22.895 1.00 97.31 262 ASP A CA 1
ATOM 1972 C C . ASP A 1 262 ? 2.470 -8.401 -22.113 1.00 97.31 262 ASP A C 1
ATOM 1974 O O . ASP A 1 262 ? 2.541 -8.489 -20.888 1.00 97.31 262 ASP A O 1
ATOM 1978 N N . ASP A 1 263 ? 3.387 -7.704 -22.797 1.00 98.25 263 ASP A N 1
ATOM 1979 C CA . ASP A 1 263 ? 4.415 -6.902 -22.134 1.00 98.25 263 ASP A CA 1
ATOM 1980 C C . ASP A 1 263 ? 3.767 -5.693 -21.437 1.00 98.25 263 ASP A C 1
ATOM 1982 O O . ASP A 1 263 ? 3.304 -4.741 -22.075 1.00 98.25 263 ASP A O 1
ATOM 1986 N N . ILE A 1 264 ? 3.744 -5.728 -20.105 1.00 98.19 264 ILE A N 1
ATOM 1987 C CA . ILE A 1 264 ? 3.089 -4.713 -19.278 1.00 98.19 264 ILE A CA 1
ATOM 1988 C C . ILE A 1 264 ? 3.996 -3.483 -19.130 1.00 98.19 264 ILE A C 1
ATOM 1990 O O . ILE A 1 264 ? 5.136 -3.572 -18.691 1.00 98.19 264 ILE A O 1
ATOM 1994 N N . ILE A 1 265 ? 3.469 -2.301 -19.427 1.00 97.75 265 ILE A N 1
ATOM 1995 C CA . ILE A 1 265 ? 4.129 -1.000 -19.220 1.00 97.75 265 ILE A CA 1
ATOM 1996 C C . ILE A 1 265 ? 3.931 -0.523 -17.784 1.00 97.75 265 ILE A C 1
ATOM 1998 O O . ILE A 1 265 ? 4.791 0.123 -17.194 1.00 97.75 265 ILE A O 1
ATOM 2002 N N . ARG A 1 266 ? 2.751 -0.798 -17.228 1.00 98.38 266 ARG A N 1
ATOM 2003 C CA . ARG A 1 266 ? 2.331 -0.328 -15.910 1.00 98.38 266 ARG A CA 1
ATOM 2004 C C . ARG A 1 266 ? 1.339 -1.312 -15.305 1.00 98.38 266 ARG A C 1
ATOM 2006 O O . ARG A 1 266 ? 0.336 -1.600 -15.949 1.00 98.38 266 ARG A O 1
ATOM 2013 N N . ALA A 1 267 ? 1.587 -1.773 -14.082 1.00 98.44 267 ALA A N 1
ATOM 2014 C CA . ALA A 1 267 ? 0.664 -2.597 -13.302 1.00 98.44 267 ALA A CA 1
ATOM 2015 C C . ALA A 1 267 ? 0.143 -1.811 -12.088 1.00 98.44 267 ALA A C 1
ATOM 2017 O O . ALA A 1 267 ? 0.923 -1.169 -11.385 1.00 98.44 267 ALA A O 1
ATOM 2018 N N . CYS A 1 268 ? -1.167 -1.807 -11.845 1.00 97.62 268 CYS A N 1
ATOM 2019 C CA . CYS A 1 268 ? -1.783 -1.050 -10.749 1.00 97.62 268 CYS A CA 1
ATOM 2020 C C . CYS A 1 268 ? -3.182 -1.558 -10.378 1.00 97.62 268 CYS A C 1
ATOM 2022 O O . CYS A 1 268 ? -3.719 -2.426 -11.061 1.00 97.62 268 CYS A O 1
ATOM 2024 N N . GLU A 1 269 ? -3.801 -0.908 -9.384 1.00 95.38 269 GLU A N 1
ATOM 2025 C CA . GLU A 1 269 ? -5.198 -1.131 -8.981 1.00 95.38 269 GLU A CA 1
ATOM 2026 C C . GLU A 1 269 ? -5.479 -2.623 -8.757 1.00 95.38 269 GLU A C 1
ATOM 2028 O O . GLU A 1 269 ? -6.353 -3.215 -9.395 1.00 95.38 269 GLU A O 1
ATOM 2033 N N . GLU A 1 270 ? -4.658 -3.254 -7.917 1.00 97.19 270 GLU A N 1
ATOM 2034 C CA . GLU A 1 270 ? -4.753 -4.677 -7.642 1.00 97.19 270 GLU A CA 1
ATOM 2035 C C . GLU A 1 270 ? -5.823 -5.006 -6.597 1.00 97.19 270 GLU A C 1
ATOM 2037 O O . GLU A 1 270 ? -6.127 -4.221 -5.700 1.00 97.19 270 GLU A O 1
ATOM 2042 N N . GLY A 1 271 ? -6.374 -6.214 -6.689 1.00 96.81 271 GLY A N 1
ATOM 2043 C CA . GLY A 1 271 ? -7.318 -6.741 -5.716 1.00 96.81 271 GLY A CA 1
ATOM 2044 C C . GLY A 1 271 ? -7.223 -8.254 -5.593 1.00 96.81 271 GLY A C 1
ATOM 2045 O O . GLY A 1 271 ? -7.022 -8.971 -6.576 1.00 96.81 271 GLY A O 1
ATOM 2046 N N . TRP A 1 272 ? -7.390 -8.752 -4.370 1.00 97.81 272 TRP A N 1
ATOM 2047 C CA . TRP A 1 272 ? -7.445 -10.185 -4.097 1.00 97.81 272 TRP A CA 1
ATOM 2048 C C . TRP A 1 272 ? -8.668 -10.829 -4.755 1.00 97.81 272 TRP A C 1
ATOM 2050 O O . TRP A 1 272 ? -9.797 -10.358 -4.613 1.00 97.81 272 TRP A O 1
ATOM 2060 N N . VAL A 1 273 ? -8.447 -11.936 -5.464 1.00 97.31 273 VAL A N 1
ATOM 2061 C CA . VAL A 1 273 ? -9.511 -12.685 -6.138 1.00 97.31 273 VAL A CA 1
ATOM 2062 C C . VAL A 1 273 ? -10.256 -13.552 -5.128 1.00 97.31 273 VAL A C 1
ATOM 2064 O O . VAL A 1 273 ? -9.742 -14.570 -4.663 1.00 97.31 273 VAL A O 1
ATOM 2067 N N . GLY A 1 274 ? -11.502 -13.174 -4.838 1.00 94.88 274 GLY A N 1
ATOM 2068 C CA . GLY A 1 274 ? -12.396 -13.916 -3.949 1.00 94.88 274 GLY A CA 1
ATOM 2069 C C . GLY A 1 274 ? -11.906 -13.980 -2.499 1.00 94.88 274 GLY A C 1
ATOM 2070 O O . GLY A 1 274 ? -10.835 -13.497 -2.151 1.00 94.88 274 GLY A O 1
ATOM 2071 N N . THR A 1 275 ? -12.696 -14.608 -1.626 1.00 93.31 275 THR A N 1
ATOM 2072 C CA . THR A 1 275 ? -12.318 -14.817 -0.214 1.00 93.31 275 THR A CA 1
ATOM 2073 C C . THR A 1 275 ? -11.415 -16.034 -0.008 1.00 93.31 275 THR A C 1
ATOM 2075 O O . THR A 1 275 ? -10.749 -16.154 1.015 1.00 93.31 275 THR A O 1
ATOM 2078 N N . ASN A 1 276 ? -11.382 -16.9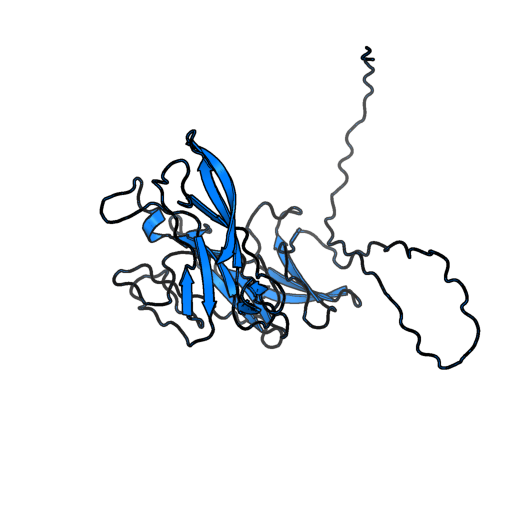47 -0.981 1.00 92.75 276 ASN A N 1
ATOM 2079 C CA . ASN A 1 276 ? -10.597 -18.181 -0.943 1.00 92.75 276 ASN A CA 1
ATOM 2080 C C . ASN A 1 276 ? -10.051 -18.537 -2.339 1.00 92.75 276 ASN A C 1
ATOM 2082 O O . ASN A 1 276 ? -10.108 -19.696 -2.774 1.00 92.75 276 ASN A O 1
ATOM 2086 N N . GLY A 1 277 ? -9.611 -17.516 -3.079 1.00 94.12 277 GLY A N 1
ATOM 2087 C CA . GLY A 1 277 ? -9.149 -17.669 -4.453 1.00 94.12 277 GLY A CA 1
ATOM 2088 C C . GLY A 1 277 ? -10.253 -18.148 -5.399 1.00 94.12 277 GLY A C 1
ATOM 2089 O O . GLY A 1 277 ? -11.435 -17.857 -5.200 1.00 94.12 277 GLY A O 1
ATOM 2090 N N . TYR A 1 278 ? -9.877 -18.922 -6.417 1.00 94.88 278 TYR A N 1
ATOM 2091 C CA . TYR A 1 278 ? -10.795 -19.435 -7.437 1.00 94.88 278 TYR A CA 1
ATOM 2092 C C . TYR A 1 278 ? -10.540 -20.916 -7.751 1.00 94.88 278 TYR A C 1
ATOM 2094 O O . TYR A 1 278 ? -9.477 -21.469 -7.456 1.00 94.88 278 TYR A O 1
ATOM 2102 N N . VAL A 1 279 ? -11.545 -21.575 -8.330 1.00 96.62 279 VAL A N 1
ATOM 2103 C CA . VAL A 1 279 ? -11.433 -22.954 -8.823 1.00 96.62 279 VAL A CA 1
ATOM 2104 C C . VAL A 1 279 ? -11.063 -22.902 -10.300 1.00 96.62 279 VAL A C 1
ATOM 2106 O O . VAL A 1 279 ? -11.713 -22.210 -11.082 1.00 96.62 279 VAL A O 1
ATOM 2109 N N . ARG A 1 280 ? -9.996 -23.606 -10.668 1.00 95.06 280 ARG A N 1
ATOM 2110 C CA . ARG A 1 280 ? -9.535 -23.739 -12.048 1.00 95.06 280 ARG A CA 1
ATOM 2111 C C . ARG A 1 280 ? -10.456 -24.660 -12.856 1.00 95.06 280 ARG A C 1
ATOM 2113 O O . ARG A 1 280 ? -11.169 -25.472 -12.266 1.00 95.06 280 ARG A O 1
ATOM 2120 N N . PRO A 1 281 ? -10.396 -24.613 -14.200 1.00 96.00 281 PRO A N 1
ATOM 2121 C CA . PRO A 1 281 ? -11.156 -25.531 -15.052 1.00 96.00 281 PRO A CA 1
ATOM 2122 C C . PRO A 1 281 ? -10.891 -27.022 -14.783 1.00 96.00 281 PRO A C 1
ATOM 2124 O O . PRO A 1 281 ? -11.772 -27.843 -15.010 1.00 96.00 281 PRO A O 1
ATOM 2127 N N . ASP A 1 282 ? -9.706 -27.373 -14.273 1.00 96.56 282 ASP A N 1
ATOM 2128 C CA . ASP A 1 282 ? -9.332 -28.746 -13.899 1.00 96.56 282 ASP A CA 1
ATOM 2129 C C . ASP A 1 282 ? -9.873 -29.193 -12.522 1.00 96.56 282 ASP A C 1
ATOM 2131 O O . ASP A 1 282 ? -9.592 -30.301 -12.070 1.00 96.56 282 ASP A O 1
ATOM 2135 N N . GLY A 1 283 ? -10.643 -28.336 -11.842 1.00 96.88 283 GLY A N 1
ATOM 2136 C CA . GLY A 1 283 ? -11.211 -28.589 -10.518 1.00 96.88 283 GLY A CA 1
ATOM 2137 C C . GLY A 1 283 ? -10.269 -28.290 -9.348 1.00 96.88 283 GLY A C 1
ATOM 2138 O O . GLY A 1 283 ? -10.708 -28.311 -8.196 1.00 96.88 283 GLY A O 1
ATOM 2139 N N . THR A 1 284 ? -8.995 -27.970 -9.598 1.00 97.25 284 THR A N 1
ATOM 2140 C CA . THR A 1 284 ? -8.053 -27.591 -8.536 1.00 97.25 284 THR A CA 1
ATOM 2141 C C . THR A 1 284 ? -8.306 -26.163 -8.052 1.00 97.25 284 THR A C 1
ATOM 2143 O O . THR A 1 284 ? -8.771 -25.297 -8.793 1.00 97.25 284 THR A O 1
ATOM 2146 N N . ARG A 1 285 ? -7.991 -25.875 -6.785 1.00 95.81 285 ARG A N 1
ATOM 2147 C CA . ARG A 1 285 ? -8.140 -24.526 -6.218 1.00 95.81 285 ARG A CA 1
ATOM 2148 C C . ARG A 1 285 ? -6.827 -23.756 -6.295 1.00 95.81 285 ARG A C 1
ATOM 2150 O O . ARG A 1 285 ? -5.833 -24.181 -5.711 1.00 95.81 285 ARG A O 1
ATOM 2157 N N . GLN A 1 286 ? -6.844 -22.583 -6.927 1.00 96.19 286 GLN A N 1
ATOM 2158 C CA . GLN A 1 286 ? -5.834 -21.558 -6.670 1.00 96.19 286 GLN A CA 1
ATOM 2159 C C . GLN A 1 286 ? -6.236 -20.824 -5.396 1.00 96.19 286 GLN A C 1
ATOM 2161 O O . GLN A 1 286 ? -7.275 -20.175 -5.373 1.00 96.19 286 GLN A O 1
ATOM 2166 N N . GLN A 1 287 ? -5.447 -20.946 -4.327 1.00 94.19 287 GLN A N 1
ATOM 2167 C CA . GLN A 1 287 ? -5.835 -20.407 -3.016 1.00 94.19 287 GLN A CA 1
ATOM 2168 C C . GLN A 1 287 ? -5.727 -18.881 -2.935 1.00 94.19 287 GLN A C 1
ATOM 2170 O O . GLN A 1 287 ? -6.477 -18.252 -2.191 1.00 94.19 287 GLN A O 1
ATOM 2175 N N . ARG A 1 288 ? -4.787 -18.281 -3.667 1.00 94.19 288 ARG A N 1
ATOM 2176 C CA . ARG A 1 288 ? -4.517 -16.839 -3.654 1.00 94.19 288 ARG A CA 1
ATOM 2177 C C . ARG A 1 288 ? -4.228 -16.372 -5.069 1.00 94.19 288 ARG A C 1
ATOM 2179 O O . ARG A 1 288 ? -3.475 -17.032 -5.770 1.00 94.19 288 ARG A O 1
ATOM 2186 N N . ALA A 1 289 ? -4.824 -15.268 -5.477 1.00 97.00 289 ALA A N 1
ATOM 2187 C CA . ALA A 1 289 ? -4.480 -14.600 -6.721 1.00 97.00 289 ALA A CA 1
ATOM 2188 C C . ALA A 1 289 ? -4.794 -13.114 -6.579 1.00 97.00 289 ALA A C 1
ATOM 2190 O O . ALA A 1 289 ? -5.704 -12.747 -5.825 1.00 97.00 289 ALA A O 1
ATOM 2191 N N . LEU A 1 290 ? -4.061 -12.288 -7.308 1.00 98.06 290 LEU A N 1
ATOM 2192 C CA . LEU A 1 290 ? -4.366 -10.879 -7.500 1.00 98.06 290 LEU A CA 1
ATOM 2193 C C . LEU A 1 290 ? -4.863 -10.678 -8.924 1.00 98.06 290 LEU A C 1
ATOM 2195 O O . LEU A 1 290 ? -4.252 -11.177 -9.863 1.00 98.06 290 LEU A O 1
ATOM 2199 N N . ALA A 1 291 ? -5.951 -9.932 -9.080 1.00 98.12 291 ALA A N 1
ATOM 2200 C CA . ALA A 1 291 ? -6.300 -9.312 -10.349 1.00 98.12 291 ALA A CA 1
ATOM 2201 C C . ALA A 1 291 ? -5.783 -7.873 -10.335 1.00 98.12 291 ALA A C 1
ATOM 2203 O O . ALA A 1 291 ? -5.886 -7.206 -9.309 1.00 98.12 291 ALA A O 1
ATOM 2204 N N . PHE A 1 292 ? -5.232 -7.392 -11.444 1.00 98.44 292 PHE A N 1
ATOM 2205 C CA . PHE A 1 292 ? -4.709 -6.029 -11.539 1.00 98.44 292 PHE A CA 1
ATOM 2206 C C . PHE A 1 292 ? -4.894 -5.459 -12.944 1.00 98.44 292 PHE A C 1
ATOM 2208 O O . PHE A 1 292 ? -5.056 -6.195 -13.920 1.00 98.44 292 PHE A O 1
ATOM 2215 N N . GLN A 1 293 ? -4.860 -4.134 -13.045 1.00 98.56 293 GLN A N 1
ATOM 2216 C CA . GLN A 1 293 ? -4.872 -3.424 -14.318 1.00 98.56 293 GLN A CA 1
ATOM 2217 C C . GLN A 1 293 ? -3.454 -3.338 -14.883 1.00 98.56 293 GLN A C 1
ATOM 2219 O O . GLN A 1 293 ? -2.563 -2.768 -14.250 1.00 98.56 293 GLN A O 1
ATOM 2224 N N . GLY A 1 294 ? -3.253 -3.887 -16.080 1.00 98.50 294 GLY A N 1
ATOM 2225 C CA . GLY A 1 294 ? -2.007 -3.806 -16.835 1.00 98.50 294 GLY A CA 1
ATOM 2226 C C . GLY A 1 294 ? -2.179 -2.931 -18.072 1.00 98.50 294 GLY A C 1
ATOM 2227 O O . GLY A 1 294 ? -3.078 -3.161 -18.877 1.00 98.50 294 GLY A O 1
ATOM 2228 N N . THR A 1 295 ? -1.327 -1.923 -18.243 1.00 98.62 295 THR A N 1
ATOM 2229 C CA . THR A 1 295 ? -1.259 -1.166 -19.498 1.00 98.62 295 THR A CA 1
ATOM 2230 C C . THR A 1 295 ? -0.352 -1.892 -20.487 1.00 98.62 295 THR A C 1
ATOM 2232 O O . THR A 1 295 ? 0.818 -2.097 -20.179 1.00 98.62 295 THR A O 1
ATOM 2235 N N . VAL A 1 296 ? -0.864 -2.229 -21.669 1.00 98.44 296 VAL A N 1
ATOM 2236 C CA . VAL A 1 296 ? -0.138 -2.908 -22.761 1.00 98.44 296 VAL A CA 1
ATOM 2237 C C . VAL A 1 296 ? -0.274 -2.135 -24.073 1.00 98.44 296 VAL A C 1
ATOM 2239 O O . VAL A 1 296 ? -1.068 -1.193 -24.174 1.00 98.44 296 VAL A O 1
ATOM 2242 N N . LEU A 1 297 ? 0.501 -2.520 -25.090 1.00 98.50 297 LEU A N 1
ATOM 2243 C CA . LEU A 1 297 ? 0.355 -1.991 -26.445 1.00 98.50 297 LEU A CA 1
ATOM 2244 C C . LEU A 1 297 ? -0.448 -2.946 -27.325 1.00 98.50 297 LEU A C 1
ATOM 2246 O O . LEU A 1 297 ? -0.108 -4.112 -27.488 1.00 98.50 297 LEU A O 1
ATOM 2250 N N . THR A 1 298 ? -1.463 -2.403 -27.983 1.00 97.88 298 THR A N 1
ATOM 2251 C CA . THR A 1 298 ? -2.153 -3.048 -29.111 1.00 97.88 298 THR A CA 1
ATOM 2252 C C . THR A 1 298 ? -1.217 -3.272 -30.308 1.00 97.88 298 THR A C 1
ATOM 2254 O O . THR A 1 298 ? -0.114 -2.725 -30.351 1.00 97.88 298 THR A O 1
ATOM 2257 N N . GLN A 1 299 ? -1.649 -4.055 -31.307 1.00 97.38 299 GLN A N 1
ATOM 2258 C CA . GLN A 1 299 ? -0.865 -4.300 -32.532 1.00 97.38 299 GLN A CA 1
ATOM 2259 C C . GLN A 1 299 ? -0.524 -3.009 -33.296 1.00 97.38 299 GLN A C 1
ATOM 2261 O O . GLN A 1 299 ? 0.545 -2.917 -33.892 1.00 97.38 299 GLN A O 1
ATOM 2266 N N . ASP A 1 300 ? -1.401 -2.003 -33.255 1.00 96.88 300 ASP A N 1
ATOM 2267 C CA . ASP A 1 300 ? -1.201 -0.674 -33.844 1.00 96.88 300 ASP A CA 1
ATOM 2268 C C . ASP A 1 300 ? -0.389 0.282 -32.946 1.00 96.88 300 ASP A C 1
ATOM 2270 O O . ASP A 1 300 ? -0.191 1.444 -33.296 1.00 96.88 300 ASP A O 1
ATOM 2274 N N . GLY A 1 301 ? 0.113 -0.190 -31.799 1.00 96.69 301 GLY A N 1
ATOM 2275 C CA . GLY A 1 301 ? 0.980 0.575 -30.898 1.00 96.69 301 GLY A CA 1
ATOM 2276 C C . GLY A 1 301 ? 0.243 1.529 -29.955 1.00 96.69 301 GLY A C 1
ATOM 2277 O O . GLY A 1 301 ? 0.879 2.307 -29.244 1.00 96.69 301 GLY A O 1
ATOM 2278 N N . ARG A 1 302 ? -1.091 1.484 -29.903 1.00 97.56 302 ARG A N 1
ATOM 2279 C CA . ARG A 1 302 ? -1.891 2.266 -28.953 1.00 9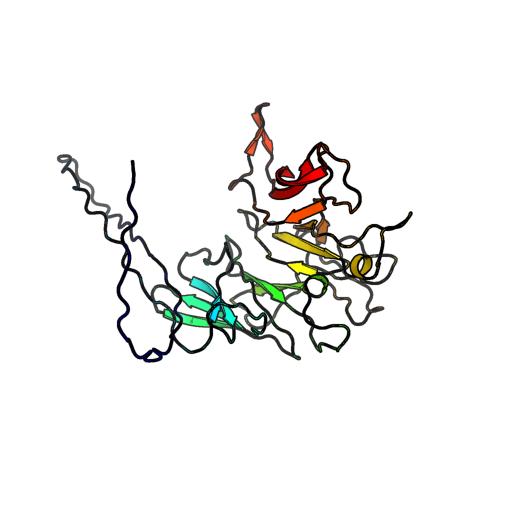7.56 302 ARG A CA 1
ATOM 2280 C C . ARG A 1 302 ? -1.889 1.604 -27.576 1.00 97.56 302 ARG A C 1
ATOM 2282 O O . ARG A 1 302 ? -2.140 0.403 -27.469 1.00 97.56 302 ARG A O 1
ATOM 2289 N N . ALA A 1 303 ? -1.679 2.402 -26.531 1.00 97.69 303 ALA A N 1
ATOM 2290 C CA . ALA A 1 303 ? -1.776 1.945 -25.149 1.00 97.69 303 ALA A CA 1
ATOM 2291 C C . ALA A 1 303 ? -3.234 1.657 -24.753 1.00 97.69 303 ALA A C 1
ATOM 2293 O O . ALA A 1 303 ? -4.127 2.480 -24.981 1.00 97.69 303 ALA A O 1
ATOM 2294 N N . VAL A 1 304 ? -3.465 0.496 -24.144 1.00 98.00 304 VAL A N 1
ATOM 2295 C CA . VAL A 1 304 ? -4.758 0.071 -23.588 1.00 98.00 304 VAL A CA 1
ATOM 2296 C C . VAL A 1 304 ? -4.562 -0.542 -22.210 1.00 98.00 304 VAL A C 1
ATOM 2298 O O . VAL A 1 304 ? -3.480 -1.031 -21.900 1.00 98.00 304 VAL A O 1
ATOM 2301 N N . THR A 1 305 ? -5.607 -0.509 -21.388 1.00 98.06 305 THR A N 1
ATOM 2302 C CA . THR A 1 305 ? -5.626 -1.194 -20.093 1.00 98.06 305 THR A CA 1
ATOM 2303 C C . THR A 1 305 ? -6.389 -2.501 -20.223 1.00 98.06 305 THR A C 1
ATOM 2305 O O . THR A 1 305 ? -7.543 -2.499 -20.654 1.00 98.06 305 THR A O 1
ATOM 2308 N N . GLU A 1 306 ? -5.761 -3.588 -19.796 1.00 98.00 306 GLU A N 1
ATOM 2309 C CA . GLU A 1 306 ? -6.351 -4.920 -19.690 1.00 98.00 306 GLU A CA 1
ATOM 2310 C C . GLU A 1 306 ? -6.259 -5.433 -18.248 1.00 98.00 306 GLU A C 1
ATOM 2312 O O . GLU A 1 306 ? -5.612 -4.821 -17.392 1.00 98.00 306 GLU A O 1
ATOM 2317 N N . VAL A 1 307 ? -6.950 -6.535 -17.957 1.00 98.00 307 VAL A N 1
ATOM 2318 C CA . VAL A 1 307 ? -6.950 -7.159 -16.629 1.00 98.00 307 VAL A CA 1
ATOM 2319 C C . VAL A 1 307 ? -6.105 -8.419 -16.673 1.00 98.00 307 VAL A C 1
ATOM 2321 O O . VAL A 1 307 ? -6.367 -9.324 -17.462 1.00 98.00 307 VAL A O 1
ATOM 2324 N N . PHE A 1 308 ? -5.131 -8.486 -15.777 1.00 98.06 308 PHE A N 1
ATOM 2325 C CA . PHE A 1 308 ? -4.236 -9.623 -15.609 1.00 98.06 308 PHE A CA 1
ATOM 2326 C C . PHE A 1 308 ? -4.490 -10.296 -14.265 1.00 98.06 308 PHE A C 1
ATOM 2328 O O . PHE A 1 308 ? -5.038 -9.684 -13.347 1.00 98.06 308 PHE A O 1
ATOM 2335 N N . MET A 1 309 ? -4.069 -11.555 -14.150 1.00 96.25 309 MET A N 1
ATOM 2336 C CA . MET A 1 309 ? -4.050 -12.285 -12.886 1.00 96.25 309 MET A CA 1
ATOM 2337 C C . MET A 1 309 ? -2.658 -12.843 -12.608 1.00 96.25 309 MET A C 1
ATOM 2339 O O . MET A 1 309 ? -1.987 -13.304 -13.533 1.00 96.25 309 MET A O 1
ATOM 2343 N N . VAL A 1 310 ? -2.265 -12.848 -11.334 1.00 94.75 310 VAL A N 1
ATOM 2344 C CA . VAL A 1 310 ? -1.042 -13.487 -10.823 1.00 94.75 310 VAL A CA 1
ATOM 2345 C C . VAL A 1 310 ? -1.313 -14.261 -9.541 1.00 94.75 310 VAL A C 1
ATOM 2347 O O . VAL A 1 310 ? -2.178 -13.813 -8.751 1.00 94.75 310 VAL A O 1
#

pLDDT: mean 86.09, std 23.47, range [22.25, 98.81]

Foldseek 3Di:
DDDDDDDDDDDDDDDDDDDWAFDKDQDDDDDDDDDDDDDDDDPDDPPPVPRDIDTLDGDAFAFDEAPDQQAELVRQKGKGWTGNDNVCPDQQTFWIWMAGRVVSDIGTQEGHDQRKGWTLWHYQNHAQKIKTKIADHNADPVGGDDQFRIFIWMTRSVGGHDIATAAWEDCDPPDFALHAQGHWANWDAQLNNFKTKTKHWHPNLCPDPQADPVGFHTAIFMKMWGQPAKGDDDPPDVSTDIHGTRMDTPDDAGPDADAQDPHFPHKDDKDWDDNQADQDPVRDGPRTKIKIWTWHHHNVRDTDIDIDMD

Solvent-accessible surface area (backbone atoms only — not comparable to full-atom values): 17460 Å² total; per-residue (Å²): 133,89,82,92,86,83,88,85,91,78,92,75,86,84,74,86,72,86,84,79,46,67,49,75,46,71,63,82,84,82,82,82,80,89,78,91,72,96,72,79,92,73,81,79,69,88,74,73,73,74,62,62,75,42,77,48,57,81,60,89,36,13,69,41,64,38,99,53,54,29,46,39,58,86,67,48,34,38,40,25,15,37,16,79,42,63,83,47,84,56,93,66,10,37,31,35,32,33,33,28,69,85,82,44,49,73,46,79,40,36,68,55,55,62,80,19,30,32,31,52,29,18,29,29,54,84,44,72,33,39,34,27,33,33,36,36,60,66,51,43,99,92,46,46,84,44,68,31,48,17,35,37,29,32,31,40,62,96,48,47,65,54,73,43,46,36,47,13,26,33,82,56,86,86,64,50,84,29,39,37,45,29,8,42,41,63,54,44,56,34,70,83,47,69,34,31,37,28,32,33,30,38,42,69,32,55,72,48,94,64,64,56,98,90,44,60,49,56,46,39,26,32,29,41,35,34,78,84,45,65,26,81,52,71,81,90,42,97,82,37,40,50,10,48,16,30,36,47,70,76,53,74,64,41,86,77,52,51,57,60,42,89,38,22,43,30,35,38,83,67,43,67,38,60,79,64,23,49,72,44,97,88,69,49,70,45,65,71,34,37,35,28,39,28,32,27,26,38,73,88,60,49,80,44,79,46,81,46,76,84

Secondary structure (DSSP, 8-state):
-----------------------EEE--------------------------EEE---SSSEEEPPSS--B-TTSSEEEEEEESSTT--S----EEEEEETTT--EEEEEE--TT--EEEEEE-TTSSEEEEEE--SS--SSSSS-GGG-EEEEEEGGGTT--EESS-B--SSSPPTT-BSEEEEEEEE-TTSS-EEEEEEEHHHHT-SS-BTTB-----EEEEEE-SS-B---TTSTT-B-BSSEEEE-----SSPPTTS---SEEEEEEE-TTT-EE-TTS-EE---EEEEEEEE-TTS-EEEEEEE-

Mean predicted aligned error: 9.62 Å